Protein 4CUO (pdb70)

Radius of gyration: 19.06 Å; Cα contacts (8 Å, |Δi|>4): 581; chains: 1; bounding box: 47×36×60 Å

Secondary structure (P-SEA, 3-state):
ccccccccccccaaaaaaaaaaaaaaacccaaaaaaaaaaaaaaaacccccccccccccccccccccccccccccaaaaaaaaaaaaaaaccccccaaaaaaaaaaaaaaaacccccccccbbbbbccccaaaaacccccccccaaaaaaaaaaacccaaaaaaaacccccccccccccccccccccccccccccccaaaaaaaaaaccccccccbbbbccccccccccaaaaaaaaacccccaaaaaacccccccaaaaaaaaaacaaaaaaaaaaaaaaaaaccccccccccccccccccccc

Nearest PDB structures (foldseek):
  4cuo-assembly1_A-2  TM=1.003E+00  e=8.542E-54  Ficus benghalensis
  1qo4-assembly1_A  TM=9.981E-01  e=1.845E-40  Arabidopsis thaliana
  4a5g-assembly2_B  TM=9.956E-01  e=4.302E-39  Raphanus sativus
  1fhf-assembly1_A  TM=9.906E-01  e=2.415E-39  Glycine max
  3hdl-assembly1_A  TM=9.647E-01  e=1.441E-30  Roystonea regia

CATH classification: 1.10.520.10 (+1 more: 1.10.420.10)

Structure (mmCIF, N/CA/C/O backbone):
data_4CUO
#
_entry.id   4CUO
#
_cell.length_a   73.115
_cell.length_b   73.115
_cell.length_c   164.596
_cell.angle_alpha   90.00
_cell.angle_beta   90.00
_cell.angle_gamma   120.00
#
_symmetry.space_group_name_H-M   'P 32 2 1'
#
loop_
_entity.id
_entity.type
_entity.pdbx_description
1 polymer 'BANYAN PEROXIDASE'
2 branched alpha-L-fucopyranose-(1-3)-2-acetamido-2-deoxy-beta-D-glucopyranose
3 branched alpha-D-xylopyranose-(1-2)-[alpha-D-mannopyranose-(1-3)][alpha-D-mannopyranose-(1-6)]beta-D-mannopyranose-(1-4)-2-acetamido-2-deoxy-beta-D-glucopyranose-(1-4)-[alpha-L-fucopyranose-(1-3)]2-acetamido-2-deoxy-beta-D-glucopyranose
4 branched alpha-L-fucopyranose-(1-3)-[2-acetamido-2-deoxy-beta-D-glucopyranose-(1-4)]2-acetamido-2-deoxy-beta-D-glucopyranose
5 non-polymer 'PROTOPORPHYRIN IX CONTAINING FE'
6 non-polymer 2-acetamido-2-deoxy-beta-D-glucopyranose
7 non-polymer 'CALCIUM ION'
8 non-polymer 'SODIUM ION'
9 non-polymer 'CHLORIDE ION'
10 non-polymer 'SULFATE ION'
11 non-polymer 'CARBONATE ION'
12 water water
#
loop_
_atom_site.group_PDB
_atom_site.id
_atom_site.type_symbol
_atom_site.label_atom_id
_atom_site.label_alt_id
_atom_site.label_comp_id
_atom_site.label_asym_id
_atom_site.label_entity_id
_atom_site.label_seq_id
_atom_site.pdbx_PDB_ins_code
_atom_site.Cartn_x
_atom_site.Cartn_y
_atom_site.Cartn_z
_atom_site.occupancy
_atom_site.B_iso_or_equiv
_atom_site.auth_seq_id
_atom_site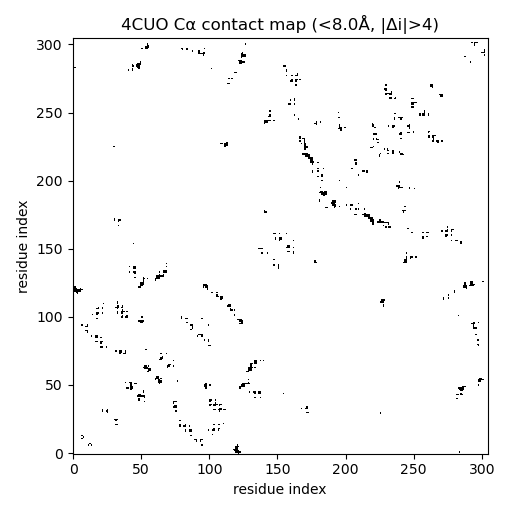.auth_comp_id
_atom_site.auth_asym_id
_atom_site.auth_atom_id
_atom_site.pdbx_PDB_model_num
ATOM 1 N N . GLN A 1 1 ? 31.339 31.055 -4.725 1.00 74.40 1 GLN A N 1
ATOM 2 C CA . GLN A 1 1 ? 32.714 30.833 -5.298 1.00 68.52 1 GLN A CA 1
ATOM 3 C C . GLN A 1 1 ? 32.962 29.322 -5.498 1.00 59.02 1 GLN A C 1
ATOM 4 O O . GLN A 1 1 ? 32.935 28.824 -6.629 1.00 54.35 1 GLN A O 1
ATOM 10 N N . LEU A 1 2 ? 33.124 28.569 -4.415 1.00 45.92 2 LEU A N 1
ATOM 11 C CA . LEU A 1 2 ? 33.062 27.106 -4.537 1.00 39.92 2 LEU A CA 1
ATOM 12 C C . LEU A 1 2 ? 31.671 26.694 -4.970 1.00 43.47 2 LEU A C 1
ATOM 13 O O . LEU A 1 2 ? 30.679 27.384 -4.660 1.00 48.45 2 LEU A O 1
ATOM 18 N N . THR A 1 3 ? 31.584 25.563 -5.659 1.00 40.89 3 THR A N 1
ATOM 19 C CA . THR A 1 3 ? 30.299 25.048 -6.120 1.00 42.58 3 THR A CA 1
ATOM 20 C C . THR A 1 3 ? 30.304 23.532 -6.194 1.00 39.43 3 THR A C 1
ATOM 21 O O . THR A 1 3 ? 31.339 22.943 -6.554 1.00 38.55 3 THR A O 1
ATOM 25 N N . PRO A 1 4 ? 29.175 22.868 -5.865 1.00 40.54 4 PRO A N 1
ATOM 26 C CA . PRO A 1 4 ? 29.196 21.407 -5.989 1.00 40.21 4 PRO A CA 1
ATOM 27 C C . PRO A 1 4 ? 29.375 20.884 -7.423 1.00 40.32 4 PRO A C 1
ATOM 28 O O . PRO A 1 4 ? 29.652 19.696 -7.599 1.00 41.15 4 PRO A O 1
ATOM 32 N N . THR A 1 5 ? 29.140 21.728 -8.430 1.00 39.85 5 THR A N 1
ATOM 33 C CA . THR A 1 5 ? 29.217 21.298 -9.815 1.00 41.42 5 THR A CA 1
ATOM 34 C C . THR A 1 5 ? 30.605 21.543 -10.436 1.00 38.79 5 THR A C 1
ATOM 35 O O . THR A 1 5 ? 30.779 21.397 -11.677 1.00 40.57 5 THR A O 1
ATOM 39 N N . PHE A 1 6 ? 31.585 21.919 -9.602 1.00 37.27 6 PHE A N 1
ATOM 40 C CA . PHE A 1 6 ? 32.904 22.345 -10.123 1.00 37.71 6 PHE A CA 1
ATOM 41 C C . PHE A 1 6 ? 33.555 21.351 -11.076 1.00 39.03 6 PHE A C 1
ATOM 42 O O . PHE A 1 6 ? 34.237 21.773 -12.042 1.00 39.00 6 PHE A O 1
ATOM 50 N N . TYR A 1 7 ? 33.358 20.053 -10.833 1.00 37.17 7 TYR A N 1
ATOM 51 C CA . TYR A 1 7 ? 33.931 19.001 -11.688 1.00 35.99 7 TYR A CA 1
ATOM 52 C C . TYR A 1 7 ? 32.937 18.324 -12.624 1.00 40.16 7 TYR A C 1
ATOM 53 O O . TYR A 1 7 ? 33.256 17.263 -13.181 1.00 41.00 7 TYR A O 1
ATOM 62 N N . ARG A 1 8 ? 31.764 18.920 -12.780 1.00 40.55 8 ARG A N 1
ATOM 63 C CA . ARG A 1 8 ? 30.692 18.241 -13.541 1.00 47.08 8 ARG A CA 1
ATOM 64 C C . ARG A 1 8 ? 31.101 17.924 -14.991 1.00 47.61 8 ARG A C 1
ATOM 65 O O . ARG A 1 8 ? 30.557 16.971 -15.587 1.00 49.39 8 ARG A O 1
ATOM 73 N N . SER A 1 9 ? 32.022 18.696 -15.533 1.00 44.67 9 SER A N 1
ATOM 74 C CA . SER A 1 9 ? 32.532 18.491 -16.905 1.00 49.19 9 SER A CA 1
ATOM 75 C C . SER A 1 9 ? 33.890 17.771 -16.856 1.00 49.91 9 SER A C 1
ATOM 76 O O . SER A 1 9 ? 34.125 16.792 -17.599 1.00 50.56 9 SER A O 1
ATOM 79 N N . THR A 1 10 ? 34.767 18.211 -15.939 1.00 40.25 10 THR A N 1
ATOM 80 C CA . THR A 1 10 ? 36.175 17.786 -15.962 1.00 39.17 10 THR A CA 1
ATOM 81 C C . THR A 1 10 ? 36.458 16.472 -15.240 1.00 39.03 10 THR A C 1
ATOM 82 O O . THR A 1 10 ? 37.481 15.805 -15.490 1.00 39.79 10 THR A O 1
ATOM 86 N N . CYS A 1 11 ? 35.646 16.139 -14.240 1.00 37.12 11 CYS A N 1
ATOM 87 C CA . CYS A 1 11 ? 35.768 14.863 -13.620 1.00 37.81 11 CYS A CA 1
ATOM 88 C C . CYS A 1 11 ? 34.425 14.469 -13.019 1.00 40.35 11 CYS A C 1
ATOM 89 O O . CYS A 1 11 ? 34.221 14.522 -11.794 1.00 38.42 11 CYS A O 1
ATOM 92 N N . PRO A 1 12 ? 33.475 14.076 -13.879 1.00 40.96 12 PRO A N 1
ATOM 93 C CA . PRO A 1 12 ? 32.069 13.920 -13.541 1.00 45.11 12 PRO A CA 1
ATOM 94 C C . PRO A 1 12 ? 31.839 12.924 -12.425 1.00 46.03 12 PRO A C 1
ATOM 95 O O . PRO A 1 12 ? 30.915 13.099 -11.614 1.00 46.89 12 PRO A O 1
ATOM 99 N N . ASN A 1 13 ? 32.699 11.922 -12.341 1.00 42.50 13 ASN A N 1
ATOM 100 C CA . ASN A 1 13 ? 32.468 10.925 -11.320 1.00 44.35 13 ASN A CA 1
ATOM 101 C C . ASN A 1 13 ? 33.304 11.067 -10.043 1.00 41.64 13 ASN A C 1
ATOM 102 O O . ASN A 1 13 ? 33.385 10.122 -9.305 1.00 41.61 13 ASN A O 1
ATOM 107 N N . VAL A 1 14 ? 33.901 12.235 -9.805 1.00 37.21 14 VAL A N 1
ATOM 108 C CA . VAL A 1 14 ? 34.914 12.281 -8.750 1.00 34.09 14 VAL A CA 1
ATOM 109 C C . VAL A 1 14 ? 34.325 11.833 -7.412 1.00 36.56 14 VAL A C 1
ATOM 110 O O . VAL A 1 14 ? 34.999 11.100 -6.700 1.00 34.45 14 VAL A O 1
ATOM 114 N N . THR A 1 15 ? 33.099 12.229 -7.075 1.00 35.77 15 THR A N 1
ATOM 115 C CA . THR A 1 15 ? 32.686 11.885 -5.682 1.00 38.19 15 THR A CA 1
ATOM 116 C C . THR A 1 15 ? 32.484 10.368 -5.575 1.00 38.34 15 THR A C 1
ATOM 117 O O . THR A 1 15 ? 32.749 9.802 -4.521 1.00 37.98 15 THR A O 1
ATOM 121 N N . SER A 1 16 ? 32.020 9.697 -6.626 1.00 39.99 16 SER A N 1
ATOM 122 C CA A SER A 1 16 ? 31.863 8.236 -6.607 0.50 40.83 16 SER A CA 1
ATOM 123 C CA B SER A 1 16 ? 31.863 8.238 -6.572 0.50 40.23 16 SER A CA 1
ATOM 124 C C . SER A 1 16 ? 33.221 7.528 -6.521 1.00 38.79 16 SER A C 1
ATOM 125 O O . SER A 1 16 ? 33.341 6.432 -5.934 1.00 37.95 16 SER A O 1
ATOM 130 N N . ILE A 1 17 ? 34.216 8.111 -7.167 1.00 36.93 17 ILE A N 1
ATOM 131 C CA . ILE A 1 17 ? 35.563 7.539 -7.148 1.00 33.87 17 ILE A CA 1
ATOM 132 C C . ILE A 1 17 ? 36.111 7.605 -5.708 1.00 35.24 17 ILE A C 1
ATOM 133 O O . ILE A 1 17 ? 36.636 6.647 -5.209 1.00 33.89 17 ILE A O 1
ATOM 138 N N . VAL A 1 18 ? 36.045 8.789 -5.101 1.00 33.42 18 VAL A N 1
ATOM 139 C CA . VAL A 1 18 ? 36.476 8.942 -3.693 1.00 30.86 18 VAL A CA 1
ATOM 140 C C . VAL A 1 18 ? 35.698 7.954 -2.810 1.00 34.15 18 VAL A C 1
ATOM 141 O O . VAL A 1 18 ? 36.324 7.242 -1.992 1.00 32.29 18 VAL A O 1
ATOM 145 N N . ARG A 1 19 ? 34.364 7.957 -2.924 1.00 32.66 19 ARG A N 1
ATOM 146 C CA . ARG A 1 19 ? 33.550 7.015 -2.109 1.00 34.57 19 ARG A CA 1
ATOM 147 C C . ARG A 1 19 ? 34.052 5.550 -2.254 1.00 37.22 19 ARG A C 1
ATOM 148 O O . ARG A 1 19 ? 34.165 4.792 -1.260 1.00 35.93 19 ARG A O 1
ATOM 156 N N . GLY A 1 20 ? 34.346 5.136 -3.504 1.00 36.74 20 GLY A N 1
ATOM 157 C CA . GLY A 1 20 ? 34.731 3.726 -3.742 1.00 38.18 20 GLY A CA 1
ATOM 158 C C . GLY A 1 20 ? 36.058 3.375 -3.071 1.00 35.60 20 GLY A C 1
ATOM 159 O O . GLY A 1 20 ? 36.253 2.268 -2.569 1.00 37.78 20 GLY A O 1
ATOM 160 N N . VAL A 1 21 ? 37.002 4.313 -3.071 1.00 33.64 21 VAL A N 1
ATOM 161 C CA . VAL A 1 21 ? 38.291 4.028 -2.376 1.00 32.58 21 VAL A CA 1
ATOM 162 C C . VAL A 1 21 ? 38.077 3.906 -0.877 1.00 33.81 21 VAL A C 1
ATOM 163 O O . VAL A 1 21 ? 38.716 3.071 -0.228 1.00 33.90 21 VAL A O 1
ATOM 167 N N . ILE A 1 22 ? 37.222 4.757 -0.284 1.00 31.62 22 ILE A N 1
ATOM 168 C CA . ILE A 1 22 ? 36.996 4.684 1.194 1.00 29.44 22 ILE A CA 1
ATOM 169 C C . ILE A 1 22 ? 36.207 3.409 1.538 1.00 32.74 22 ILE A C 1
ATOM 170 O O . ILE A 1 22 ? 36.497 2.756 2.520 1.00 34.21 22 ILE A O 1
ATOM 175 N N . GLN A 1 23 ? 35.271 3.047 0.665 1.00 32.32 23 GLN A N 1
ATOM 176 C CA . GLN A 1 23 ? 34.569 1.770 0.894 1.00 34.55 23 GLN A CA 1
ATOM 177 C C . GLN A 1 23 ? 35.557 0.585 0.918 1.00 37.09 23 GLN A C 1
ATOM 178 O O . GLN A 1 23 ? 35.404 -0.364 1.763 1.00 39.01 23 GLN A O 1
ATOM 184 N N . ASP A 1 24 ? 36.510 0.592 -0.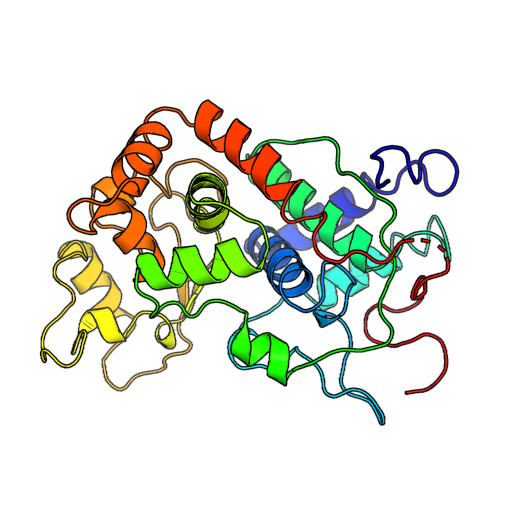003 1.00 35.27 24 ASP A N 1
ATOM 185 C CA . ASP A 1 24 ? 37.597 -0.412 -0.022 1.00 36.97 24 ASP A CA 1
ATOM 186 C C . ASP A 1 24 ? 38.462 -0.306 1.252 1.00 38.21 24 ASP A C 1
ATOM 187 O O . ASP A 1 24 ? 38.796 -1.327 1.848 1.00 37.88 24 ASP A O 1
ATOM 192 N N . ALA A 1 25 ? 38.868 0.924 1.645 1.00 34.40 25 ALA A N 1
ATOM 193 C CA . ALA A 1 25 ? 39.719 1.042 2.810 1.00 34.71 25 ALA A CA 1
ATOM 194 C C . ALA A 1 25 ? 39.042 0.504 4.086 1.00 36.53 25 ALA A C 1
ATOM 195 O O . ALA A 1 25 ? 39.728 -0.052 4.990 1.00 35.31 25 ALA A O 1
ATOM 197 N N . LEU A 1 26 ? 37.722 0.723 4.169 1.00 34.09 26 LEU A N 1
ATOM 198 C CA . LEU A 1 26 ? 36.943 0.202 5.340 1.00 36.04 26 LEU A CA 1
ATOM 199 C C . LEU A 1 26 ? 37.062 -1.325 5.473 1.00 35.86 26 LEU A C 1
ATOM 200 O O . LEU A 1 26 ? 36.897 -1.843 6.606 1.00 35.61 26 LEU A O 1
ATOM 205 N N . GLN A 1 27 ? 37.395 -2.044 4.385 1.00 37.22 27 GLN A N 1
ATOM 206 C CA . GLN A 1 27 ? 37.587 -3.543 4.501 1.00 39.80 27 GLN A CA 1
ATOM 207 C C . GLN A 1 27 ? 38.731 -3.875 5.397 1.00 40.98 27 GLN A C 1
ATOM 208 O O . GLN A 1 27 ? 38.752 -4.948 5.991 1.00 41.47 27 GLN A O 1
ATOM 214 N N . THR A 1 28 ? 39.690 -2.931 5.543 1.00 37.99 28 THR A N 1
ATOM 215 C CA . THR A 1 28 ? 40.775 -3.278 6.496 1.00 38.65 28 THR A CA 1
ATOM 216 C C . THR A 1 28 ? 40.925 -2.321 7.689 1.00 38.89 28 THR A C 1
ATOM 217 O O . THR A 1 28 ? 41.724 -2.612 8.571 1.00 41.24 28 THR A O 1
ATOM 221 N N . ASP A 1 29 ? 40.160 -1.236 7.718 1.00 34.12 29 ASP A N 1
ATOM 222 C CA . ASP A 1 29 ? 40.279 -0.342 8.863 1.00 33.51 29 ASP A CA 1
ATOM 223 C C . ASP A 1 29 ? 38.929 0.329 9.151 1.00 33.88 29 ASP A C 1
ATOM 224 O O . ASP A 1 29 ? 38.540 1.286 8.429 1.00 33.39 29 ASP A O 1
ATOM 229 N N . LEU A 1 30 ? 38.235 -0.135 10.184 1.00 32.91 30 LEU A N 1
ATOM 230 C CA . LEU A 1 30 ? 36.946 0.463 10.530 1.00 34.10 30 LEU A CA 1
ATOM 231 C C . LEU A 1 30 ? 37.048 1.913 10.991 1.00 30.63 30 LEU A C 1
ATOM 232 O O . LEU A 1 30 ? 36.053 2.651 10.915 1.00 34.42 30 LEU A O 1
ATOM 237 N N . ARG A 1 31 ? 38.256 2.386 11.322 1.00 30.56 31 ARG A N 1
ATOM 238 C CA . ARG A 1 31 ? 38.467 3.716 11.850 1.00 29.53 31 ARG A CA 1
ATOM 239 C C . ARG A 1 31 ? 38.695 4.772 10.761 1.00 27.66 31 ARG A C 1
ATOM 240 O O . ARG A 1 31 ? 38.743 5.960 11.002 1.00 29.14 31 ARG A O 1
ATOM 248 N N . ILE A 1 32 ? 38.869 4.271 9.518 1.00 28.41 32 ILE A N 1
ATOM 249 C CA . ILE A 1 32 ? 39.321 5.208 8.467 1.00 26.86 32 ILE A CA 1
ATOM 250 C C . ILE A 1 32 ? 38.399 6.417 8.205 1.00 26.07 32 ILE A C 1
ATOM 251 O O . ILE A 1 32 ? 38.968 7.518 8.052 1.00 26.82 32 ILE A O 1
ATOM 256 N N . PRO A 1 33 ? 37.081 6.277 8.259 1.00 26.45 33 PRO A N 1
ATOM 257 C CA . PRO A 1 33 ? 36.182 7.433 8.059 1.00 27.84 33 PRO A CA 1
ATOM 258 C C . PRO A 1 33 ? 36.413 8.508 9.107 1.00 27.42 33 PRO A C 1
ATOM 259 O O . PRO A 1 33 ? 36.630 9.674 8.767 1.00 28.14 33 PRO A O 1
ATOM 263 N N . ALA A 1 34 ? 36.514 8.098 10.397 1.00 26.61 34 ALA A N 1
ATOM 264 C CA . ALA A 1 34 ? 36.886 9.095 11.412 1.00 25.81 34 ALA A CA 1
ATOM 265 C C . ALA A 1 34 ? 38.242 9.757 11.158 1.00 27.62 34 ALA A C 1
ATOM 266 O O . ALA A 1 34 ? 38.378 10.977 11.217 1.00 26.47 34 ALA A O 1
ATOM 268 N N . SER A 1 35 ? 39.287 8.974 10.829 1.00 26.90 35 SER A N 1
ATOM 269 C CA . SER A 1 35 ? 40.563 9.625 10.621 1.00 24.95 35 SER A CA 1
ATOM 270 C C . SER A 1 35 ? 40.567 10.607 9.430 1.00 26.07 35 SER A C 1
ATOM 271 O O . SER A 1 35 ? 41.192 11.664 9.524 1.00 25.99 35 SER A O 1
ATOM 274 N N . LEU A 1 36 ? 39.827 10.257 8.390 1.00 26.98 36 LEU A N 1
ATOM 275 C CA . LEU A 1 36 ? 39.775 11.165 7.256 1.00 26.57 36 LEU A CA 1
ATOM 276 C C . LEU A 1 36 ? 39.084 12.490 7.520 1.00 27.48 36 LEU A C 1
ATOM 277 O O . LEU A 1 36 ? 39.617 13.548 7.070 1.00 27.02 36 LEU A O 1
ATOM 282 N N . ILE A 1 37 ? 37.905 12.471 8.195 1.00 26.83 37 ILE A N 1
ATOM 283 C CA . ILE A 1 37 ? 37.312 13.752 8.479 1.00 28.08 37 ILE A CA 1
ATOM 284 C C . ILE A 1 37 ? 38.245 14.590 9.409 1.00 28.01 37 ILE A C 1
ATOM 285 O O . ILE A 1 37 ? 38.390 15.809 9.256 1.00 28.70 37 ILE A O 1
ATOM 290 N N . ARG A 1 38 ? 38.940 13.938 10.362 1.00 24.81 38 ARG A N 1
ATOM 291 C CA . ARG A 1 38 ? 39.888 14.702 11.154 1.00 25.87 38 ARG A CA 1
ATOM 292 C C . ARG A 1 38 ? 40.985 15.375 10.309 1.00 25.68 38 ARG A C 1
ATOM 293 O O . ARG A 1 38 ? 41.417 16.505 10.608 1.00 26.97 38 ARG A O 1
ATOM 301 N N . LEU A 1 39 ? 41.484 14.645 9.294 1.00 27.39 39 LEU A N 1
ATOM 302 C CA . LEU A 1 39 ? 42.483 15.308 8.444 1.00 27.31 39 LEU A CA 1
ATOM 303 C C . LEU A 1 39 ? 41.891 16.557 7.789 1.00 28.70 39 LEU A C 1
ATOM 304 O O . LEU A 1 39 ? 42.603 17.580 7.680 1.00 26.05 39 LEU A O 1
ATOM 309 N N . HIS A 1 40 ? 40.639 16.467 7.335 1.00 26.95 40 HIS A N 1
ATOM 310 C CA . HIS A 1 40 ? 40.027 17.666 6.679 1.00 28.20 40 HIS A CA 1
ATOM 311 C C . HIS A 1 40 ? 39.979 18.858 7.675 1.00 27.19 40 HIS A C 1
ATOM 312 O O . HIS A 1 40 ? 40.275 20.006 7.350 1.00 28.58 40 HIS A O 1
ATOM 319 N N . PHE A 1 41 ? 39.535 18.597 8.928 1.00 26.17 41 PHE A N 1
ATOM 320 C CA . PHE A 1 41 ? 39.506 19.625 9.937 1.00 27.75 41 PHE A CA 1
ATOM 321 C C . PHE A 1 41 ? 40.895 20.203 10.209 1.00 28.32 41 PHE A C 1
ATOM 322 O O . PHE A 1 41 ? 41.080 21.429 10.203 1.00 29.31 41 PHE A O 1
ATOM 330 N N . HIS A 1 42 ? 41.905 19.337 10.416 1.00 28.80 42 HIS A N 1
ATOM 331 C CA . HIS A 1 42 ? 43.232 19.818 10.700 1.00 28.60 42 HIS A CA 1
ATOM 332 C C . HIS A 1 42 ? 43.879 20.534 9.489 1.00 28.75 42 HIS A C 1
ATOM 333 O O . HIS A 1 42 ? 44.704 21.453 9.656 1.00 30.43 42 HIS A O 1
ATOM 340 N N . ASP A 1 43 ? 43.361 20.247 8.314 1.00 29.08 43 ASP A N 1
ATOM 341 C CA . ASP A 1 43 ? 43.790 21.089 7.149 1.00 25.66 43 ASP A CA 1
ATOM 342 C C . ASP A 1 43 ? 43.147 22.451 7.235 1.00 27.03 43 ASP A C 1
ATOM 343 O O . ASP A 1 43 ? 43.861 23.436 7.263 1.00 30.01 43 ASP A O 1
ATOM 348 N N . CYS A 1 44 ? 41.802 22.499 7.344 1.00 27.73 44 CYS A N 1
ATOM 349 C CA . CYS A 1 44 ? 41.041 23.751 7.262 1.00 28.21 44 CYS A CA 1
ATOM 350 C C . CYS A 1 44 ? 41.499 24.784 8.257 1.00 28.10 44 CYS A C 1
ATOM 351 O O . CYS A 1 44 ? 41.576 25.968 7.944 1.00 31.92 44 CYS A O 1
ATOM 354 N N . PHE A 1 45 ? 41.728 24.336 9.526 1.00 29.28 45 PHE A N 1
ATOM 355 C CA . PHE A 1 45 ? 42.137 25.330 10.508 1.00 31.00 45 PHE A CA 1
ATOM 356 C C . PHE A 1 45 ? 43.534 25.947 10.377 1.00 33.92 45 PHE A C 1
ATOM 357 O O . PHE A 1 45 ? 43.828 26.912 11.087 1.00 34.67 45 PHE A O 1
ATOM 365 N N . VAL A 1 46 ? 44.386 25.415 9.491 1.00 32.21 46 VAL A N 1
ATOM 366 C CA . VAL A 1 46 ? 45.752 25.839 9.384 1.00 31.49 46 VAL A CA 1
ATOM 367 C C . VAL A 1 46 ? 45.915 26.459 7.979 1.00 32.80 46 VAL A C 1
ATOM 368 O O . VAL A 1 46 ? 46.114 25.717 6.993 1.00 32.47 46 VAL A O 1
ATOM 372 N N . ASN A 1 47 ? 45.797 27.792 7.946 1.00 32.74 47 ASN A N 1
ATOM 373 C CA . ASN A 1 47 ? 45.814 28.523 6.635 1.00 35.74 47 ASN A CA 1
ATOM 374 C C . ASN A 1 47 ? 44.703 28.142 5.658 1.00 38.66 47 ASN A C 1
ATOM 375 O O . ASN A 1 47 ? 44.796 28.433 4.466 1.00 46.83 47 ASN A O 1
ATOM 380 N N . GLY A 1 48 ? 43.701 27.420 6.105 1.00 35.44 48 GLY A N 1
ATOM 381 C CA . GLY A 1 48 ? 42.544 27.183 5.283 1.00 33.45 48 GLY A CA 1
ATOM 382 C C . GLY A 1 48 ? 42.580 25.799 4.699 1.00 30.70 48 GLY A C 1
ATOM 383 O O . GLY A 1 48 ? 43.593 25.048 4.860 1.00 30.38 48 GLY A O 1
ATOM 384 N N . CYS A 1 49 ? 41.455 25.397 4.080 1.00 31.28 49 CYS A N 1
ATOM 385 C CA . CYS A 1 49 ? 41.305 24.039 3.541 1.00 29.77 49 CYS A CA 1
ATOM 386 C C . CYS A 1 49 ? 42.100 24.056 2.210 1.00 31.45 49 CYS A C 1
ATOM 387 O O . CYS A 1 49 ? 41.508 24.320 1.182 1.00 33.20 49 CYS A O 1
ATOM 390 N N . ASP A 1 50 ? 43.378 23.672 2.266 1.00 30.06 50 ASP A N 1
ATOM 391 C CA . ASP A 1 50 ? 44.303 23.912 1.107 1.00 29.79 50 ASP A CA 1
ATOM 392 C C . ASP A 1 50 ? 45.294 22.778 1.005 1.00 29.99 50 ASP A C 1
ATOM 393 O O . ASP A 1 50 ? 46.311 22.896 0.288 1.00 30.18 50 ASP A O 1
ATOM 398 N N . GLY A 1 51 ? 44.969 21.611 1.597 1.00 29.33 51 GLY A N 1
ATOM 399 C CA . GLY A 1 51 ? 45.911 20.523 1.491 1.00 27.24 51 GLY A CA 1
ATOM 400 C C . GLY A 1 51 ? 47.202 20.629 2.262 1.00 27.14 51 GLY A C 1
ATOM 401 O O . GLY A 1 51 ? 48.138 19.788 2.047 1.00 28.29 51 GLY A O 1
ATOM 402 N N . SER A 1 52 ? 47.356 21.685 3.086 1.00 30.47 52 SER A N 1
ATOM 403 C CA . SER A 1 52 ? 48.683 21.968 3.631 1.00 30.81 52 SER A CA 1
ATOM 404 C C . SER A 1 52 ? 49.204 20.806 4.498 1.00 29.42 52 SER A C 1
ATOM 405 O O . SER A 1 52 ? 50.409 20.441 4.409 1.00 30.45 52 SER A O 1
ATOM 408 N N . LEU A 1 53 ? 48.289 20.144 5.223 1.00 30.27 53 LEU A N 1
ATOM 409 C CA . LEU A 1 53 ? 48.689 19.084 6.197 1.00 32.01 53 LEU A CA 1
ATOM 410 C C . LEU A 1 53 ? 49.250 17.883 5.448 1.00 33.04 53 LEU A C 1
ATOM 411 O O . LEU A 1 53 ? 50.036 17.116 5.963 1.00 30.97 53 LEU A O 1
ATOM 416 N N . LEU A 1 54 ? 48.851 17.708 4.169 1.00 29.87 54 LEU A N 1
ATOM 417 C CA . LEU A 1 54 ? 49.325 16.543 3.437 1.00 29.60 54 LEU A CA 1
ATOM 418 C C . LEU A 1 54 ? 50.767 16.602 2.965 1.00 28.49 54 LEU A C 1
ATOM 419 O O . LEU A 1 54 ? 51.337 15.553 2.608 1.00 30.85 54 LEU A O 1
ATOM 424 N N . LEU A 1 55 ? 51.382 17.789 2.992 1.00 28.95 55 LEU A N 1
ATOM 425 C CA . LEU A 1 55 ? 52.737 17.839 2.460 1.00 30.48 55 LEU A CA 1
ATOM 426 C C . LEU A 1 55 ? 53.723 17.156 3.455 1.00 30.85 55 LEU A C 1
ATOM 427 O O . LEU A 1 55 ? 53.702 17.431 4.675 1.00 33.26 55 LEU A O 1
ATOM 432 N N . ASP A 1 56 ? 54.674 16.422 2.903 1.00 31.56 56 ASP A N 1
ATOM 433 C CA . ASP A 1 56 ? 55.730 15.870 3.755 1.00 32.83 56 ASP A CA 1
ATOM 434 C C . ASP A 1 56 ? 56.904 16.855 3.908 1.00 37.08 56 ASP A C 1
ATOM 435 O O . ASP A 1 56 ? 57.002 17.833 3.145 1.00 36.56 56 ASP A O 1
ATOM 440 N N . ASN A 1 57 ? 57.816 16.568 4.845 1.00 37.12 57 ASN A N 1
ATOM 441 C CA . ASN A 1 57 ? 59.092 17.320 4.864 1.00 39.13 57 ASN A CA 1
ATOM 442 C C . ASN A 1 57 ? 59.894 17.286 3.574 1.00 38.36 57 ASN A C 1
ATOM 443 O O . ASN A 1 57 ? 59.952 16.271 2.795 1.00 39.56 57 ASN A O 1
ATOM 448 N N . SER A 1 58 ? 60.465 18.442 3.240 1.00 38.79 58 SER A N 1
ATOM 449 C CA . SER A 1 58 ? 61.329 18.517 2.096 1.00 41.81 58 SER A CA 1
ATOM 450 C C . SER A 1 58 ? 62.396 19.600 2.398 1.00 45.45 58 SER A C 1
ATOM 451 O O . SER A 1 58 ? 62.472 20.098 3.508 1.00 46.28 58 SER A O 1
ATOM 454 N N . ASP A 1 59 ? 63.216 19.926 1.416 1.00 48.81 59 ASP A N 1
ATOM 455 C CA A ASP A 1 59 ? 64.230 20.982 1.533 0.70 52.71 59 ASP A CA 1
ATOM 456 C CA B ASP A 1 59 ? 64.234 20.933 1.707 0.30 49.60 59 ASP A CA 1
ATOM 457 C C . ASP A 1 59 ? 63.632 22.316 1.950 1.00 50.84 59 ASP A C 1
ATOM 458 O O . ASP A 1 59 ? 64.306 23.181 2.534 1.00 54.11 59 ASP A O 1
ATOM 467 N N . THR A 1 60 ? 62.376 22.516 1.556 1.00 51.03 60 THR A N 1
ATOM 468 C CA . THR A 1 60 ? 61.677 23.754 1.867 1.00 52.63 60 THR A CA 1
ATOM 469 C C . THR A 1 60 ? 60.480 23.579 2.776 1.00 50.35 60 THR A C 1
ATOM 470 O O . THR A 1 60 ? 60.036 24.556 3.338 1.00 53.62 60 THR A O 1
ATOM 474 N N . ILE A 1 61 ? 59.956 22.351 2.934 1.00 44.34 61 ILE A N 1
ATOM 475 C CA . ILE A 1 61 ? 58.799 22.199 3.818 1.00 42.45 61 ILE A CA 1
ATOM 476 C C . ILE A 1 61 ? 59.134 21.532 5.138 1.00 41.77 61 ILE A C 1
ATOM 477 O O . ILE A 1 61 ? 59.808 20.516 5.147 1.00 43.36 61 ILE A O 1
ATOM 482 N N . GLU A 1 62 ? 58.683 22.164 6.216 1.00 40.22 62 GLU A N 1
ATOM 483 C CA A GLU A 1 62 ? 58.624 21.620 7.541 0.60 42.45 62 GLU A CA 1
ATOM 484 C CA B GLU A 1 62 ? 58.621 21.558 7.534 0.40 41.91 62 GLU A CA 1
ATOM 485 C C . GLU A 1 62 ? 57.168 21.177 7.742 1.00 38.81 62 GLU A C 1
ATOM 486 O O . GLU A 1 62 ? 56.318 22.025 7.997 1.00 38.97 62 GLU A O 1
ATOM 497 N N . SER A 1 63 ? 56.873 19.860 7.642 1.00 37.84 63 SER A N 1
ATOM 498 C CA . SER A 1 63 ? 55.528 19.377 7.614 1.00 37.05 63 SER A CA 1
ATOM 499 C C . SER A 1 63 ? 54.698 19.675 8.842 1.00 35.75 63 SER A C 1
ATOM 500 O O . SER A 1 63 ? 55.193 19.602 9.978 1.00 36.01 63 SER A O 1
ATOM 503 N N . GLU A 1 64 ? 53.448 20.013 8.627 1.00 32.15 64 GLU A N 1
ATOM 504 C CA . GLU A 1 64 ? 52.513 20.130 9.737 1.00 32.73 64 GLU A CA 1
ATOM 505 C C . GLU A 1 64 ? 52.255 18.778 10.408 1.00 32.36 64 GLU A C 1
ATOM 506 O O . GLU A 1 64 ? 51.693 18.787 11.511 1.00 32.02 64 GLU A O 1
ATOM 512 N N . LYS A 1 65 ? 52.668 17.679 9.773 1.00 31.98 65 LYS A N 1
ATOM 513 C CA . LYS A 1 65 ? 52.379 16.311 10.344 1.00 31.48 65 LYS A CA 1
ATOM 514 C C . LYS A 1 65 ? 53.132 16.163 11.680 1.00 36.26 65 LYS A C 1
ATOM 515 O O . LYS A 1 65 ? 52.753 15.297 12.463 1.00 36.45 65 LYS A O 1
ATOM 521 N N . GLN A 1 66 ? 54.138 16.994 11.917 1.00 34.64 66 GLN A N 1
ATOM 522 C CA . GLN A 1 66 ? 54.872 16.890 13.226 1.00 38.40 66 GLN A CA 1
ATOM 523 C C . GLN A 1 66 ? 54.542 18.035 14.164 1.00 36.94 66 GLN A C 1
ATOM 524 O O . GLN A 1 66 ? 55.102 18.119 15.283 1.00 38.64 66 GLN A O 1
ATOM 530 N N . ALA A 1 67 ? 53.557 18.874 13.843 1.00 34.23 67 ALA A N 1
ATOM 531 C CA . ALA A 1 67 ? 52.995 19.777 14.826 1.00 33.87 67 ALA A CA 1
ATOM 532 C C . ALA A 1 67 ? 52.420 18.922 15.979 1.00 35.62 67 ALA A C 1
ATOM 533 O O . ALA A 1 67 ? 51.895 17.786 15.733 1.00 32.67 67 ALA A O 1
ATOM 535 N N . ALA A 1 68 ? 52.463 19.407 17.206 1.00 35.43 68 ALA A N 1
ATOM 536 C CA . ALA A 1 68 ? 51.934 18.613 18.343 1.00 36.25 68 ALA A CA 1
ATOM 537 C C . ALA A 1 68 ? 50.551 18.003 18.195 1.00 36.14 68 ALA A C 1
ATOM 538 O O . ALA A 1 68 ? 50.345 16.779 18.513 1.00 34.92 68 ALA A O 1
ATOM 540 N N . PRO A 1 69 ? 49.575 18.773 17.613 1.00 35.06 69 PRO A N 1
ATOM 541 C CA . PRO A 1 69 ? 48.250 18.170 17.435 1.00 34.85 69 PRO A CA 1
ATOM 542 C C . PRO A 1 69 ? 48.186 17.095 16.366 1.00 33.33 69 PRO A C 1
ATOM 543 O O . PRO A 1 69 ? 47.186 16.304 16.348 1.00 31.56 69 PRO A O 1
ATOM 547 N N . ASN A 1 70 ? 49.232 16.950 15.535 1.00 31.80 70 ASN A N 1
ATOM 548 C CA . ASN A 1 70 ? 49.228 15.946 14.484 1.00 30.39 70 ASN A CA 1
ATOM 549 C C . ASN A 1 70 ? 50.186 14.795 14.725 1.00 31.09 70 ASN A C 1
ATOM 550 O O . ASN A 1 70 ? 49.906 13.697 14.273 1.00 32.45 70 ASN A O 1
ATOM 555 N N . ASN A 1 71 ? 51.268 15.059 15.461 1.00 34.09 71 ASN A N 1
ATOM 556 C CA . ASN A 1 71 ? 52.403 14.112 15.503 1.00 35.82 71 ASN A CA 1
ATOM 557 C C . ASN A 1 71 ? 51.966 12.827 16.256 1.00 35.17 71 ASN A C 1
ATOM 558 O O . ASN A 1 71 ? 51.400 12.948 17.368 1.00 35.84 71 ASN A O 1
ATOM 563 N N . ASN A 1 72 ? 52.178 11.680 15.594 1.00 37.35 72 ASN A N 1
ATOM 564 C CA . ASN A 1 72 ? 51.735 10.374 16.147 1.00 38.11 72 ASN A CA 1
ATOM 565 C C . ASN A 1 72 ? 50.248 10.285 16.467 1.00 36.79 72 ASN A C 1
ATOM 566 O O . ASN A 1 72 ? 49.833 9.491 17.323 1.00 39.52 72 ASN A O 1
ATOM 571 N N . SER A 1 73 ? 49.428 11.025 15.732 1.00 32.19 73 SER A N 1
ATOM 572 C CA . SER A 1 73 ? 48.017 11.165 15.992 1.00 30.81 73 SER A CA 1
ATOM 573 C C . SER A 1 73 ? 47.200 11.188 14.690 1.00 30.20 73 SER A C 1
ATOM 574 O O . SER A 1 73 ? 46.365 10.259 14.383 1.00 30.74 73 SER A O 1
ATOM 577 N N . ALA A 1 74 ? 47.529 12.148 13.851 1.00 30.26 74 ALA A N 1
ATOM 578 C CA . ALA A 1 74 ? 46.872 12.191 12.526 1.00 28.53 74 ALA A CA 1
ATOM 579 C C . ALA A 1 74 ? 47.238 10.955 11.711 1.00 28.84 74 ALA A C 1
ATOM 580 O O . ALA A 1 74 ? 48.388 10.406 11.783 1.00 29.84 74 ALA A O 1
ATOM 582 N N . ARG A 1 75 ? 46.304 10.466 10.890 1.00 28.53 75 ARG A N 1
ATOM 583 C CA . ARG A 1 75 ? 46.527 9.178 10.171 1.00 27.02 75 ARG A CA 1
ATOM 584 C C . ARG A 1 75 ? 45.566 9.152 8.959 1.00 27.52 75 ARG A C 1
ATOM 585 O O . ARG A 1 75 ? 44.641 9.988 8.877 1.00 29.04 75 ARG A O 1
ATOM 593 N N . GLY A 1 76 ? 45.781 8.166 8.115 1.00 29.99 76 GLY A N 1
ATOM 594 C CA . GLY A 1 76 ? 44.971 8.043 6.926 1.00 28.59 76 GLY A CA 1
ATOM 595 C C . GLY A 1 76 ? 45.706 8.562 5.689 1.00 32.35 76 GLY A C 1
ATOM 596 O O . GLY A 1 76 ? 45.124 8.609 4.609 1.00 31.17 76 GLY A O 1
ATOM 597 N N . PHE A 1 77 ? 46.944 9.019 5.846 1.00 29.26 77 PHE A N 1
ATOM 598 C CA . PHE A 1 77 ? 47.687 9.622 4.677 1.00 27.96 77 PHE A CA 1
ATOM 599 C C . PHE A 1 77 ? 47.874 8.662 3.525 1.00 32.27 77 PHE A C 1
ATOM 600 O O . PHE A 1 77 ? 47.757 9.105 2.380 1.00 32.54 77 PHE A O 1
ATOM 608 N N . ASP A 1 78 ? 48.074 7.362 3.805 1.00 29.76 78 ASP A N 1
ATOM 609 C CA . ASP A 1 78 ? 48.231 6.396 2.659 1.00 33.52 78 ASP A CA 1
ATOM 610 C C . ASP A 1 78 ? 46.901 6.217 1.983 1.00 31.52 78 ASP A C 1
ATOM 611 O O . ASP A 1 78 ? 46.858 6.013 0.758 1.00 31.99 78 ASP A O 1
ATOM 616 N N . VAL A 1 79 ? 45.810 6.245 2.747 1.00 32.85 79 VAL A N 1
ATOM 617 C CA . VAL A 1 79 ? 44.487 6.151 2.100 1.00 34.25 79 VAL A CA 1
ATOM 618 C C . VAL A 1 79 ? 44.191 7.398 1.235 1.00 32.91 79 VAL A C 1
ATOM 619 O O . VAL A 1 79 ? 43.639 7.302 0.113 1.00 30.35 79 VAL A O 1
ATOM 623 N N . VAL A 1 80 ? 44.590 8.585 1.732 1.00 28.62 80 VAL A N 1
ATOM 624 C CA . VAL A 1 80 ? 44.540 9.749 0.873 1.00 28.57 80 VAL A CA 1
ATOM 625 C C . VAL A 1 80 ? 45.332 9.573 -0.428 1.00 29.97 80 VAL A C 1
ATOM 626 O O . VAL A 1 80 ? 44.849 9.933 -1.491 1.00 30.42 80 VAL A O 1
ATOM 630 N N . ASP A 1 81 ? 46.537 9.000 -0.337 1.00 29.27 81 ASP A N 1
ATOM 631 C CA . ASP A 1 81 ? 47.329 8.742 -1.558 1.00 29.56 81 ASP A CA 1
ATOM 632 C C . ASP A 1 81 ? 46.558 7.802 -2.488 1.00 30.13 81 ASP A C 1
ATOM 633 O O . ASP A 1 81 ? 46.560 7.996 -3.721 1.00 32.23 81 ASP A O 1
ATOM 638 N N . ASN A 1 82 ? 45.829 6.856 -1.905 1.00 31.12 82 ASN A N 1
ATOM 639 C CA . ASN A 1 82 ? 45.050 5.960 -2.721 1.00 31.60 82 ASN A CA 1
ATOM 640 C C . ASN A 1 82 ? 43.880 6.630 -3.388 1.00 30.45 82 ASN A C 1
ATOM 641 O O . ASN A 1 82 ? 43.558 6.267 -4.538 1.00 31.49 82 ASN A O 1
ATOM 646 N N . ILE A 1 83 ? 43.248 7.549 -2.693 1.00 29.08 83 ILE A N 1
ATOM 647 C CA . ILE A 1 83 ? 42.152 8.331 -3.302 1.00 28.92 83 ILE A CA 1
ATOM 648 C C . ILE A 1 83 ? 42.727 9.164 -4.463 1.00 31.33 83 ILE A C 1
ATOM 649 O O . ILE A 1 83 ? 42.142 9.200 -5.569 1.00 31.33 83 ILE A O 1
ATOM 654 N N . LYS A 1 84 ? 43.871 9.792 -4.192 1.00 30.11 84 LYS A N 1
ATOM 655 C CA . LYS A 1 84 ? 44.444 10.652 -5.260 1.00 30.72 84 LYS A CA 1
ATOM 656 C C . LYS A 1 84 ? 44.837 9.829 -6.473 1.00 31.82 84 LYS A C 1
ATOM 657 O O . LYS A 1 84 ? 44.568 10.233 -7.640 1.00 31.04 84 LYS A O 1
ATOM 663 N N . THR A 1 85 ? 45.478 8.691 -6.230 1.00 32.15 85 THR A N 1
ATOM 664 C CA . THR A 1 85 ? 45.808 7.784 -7.362 1.00 33.82 85 THR A CA 1
ATOM 665 C C . THR A 1 85 ? 44.572 7.451 -8.211 1.00 34.62 85 THR A C 1
ATOM 666 O O . THR A 1 85 ? 44.660 7.478 -9.434 1.00 33.79 85 THR A O 1
ATOM 670 N N . ALA A 1 86 ? 43.458 7.073 -7.552 1.00 34.31 86 ALA A N 1
ATOM 671 C CA . ALA A 1 86 ? 42.216 6.636 -8.249 1.00 33.88 86 ALA A CA 1
ATOM 672 C C . ALA A 1 86 ? 41.642 7.800 -9.034 1.00 35.26 86 ALA A C 1
ATOM 673 O O . ALA A 1 86 ? 41.312 7.650 -10.215 1.00 34.63 86 ALA A O 1
ATOM 675 N N . VAL A 1 87 ? 41.670 9.006 -8.433 1.00 33.69 87 VAL A N 1
ATOM 676 C CA A VAL A 1 87 ? 41.127 10.191 -9.103 0.70 32.97 87 VAL A CA 1
ATOM 677 C CA B VAL A 1 87 ? 41.115 10.172 -9.133 0.30 33.54 87 VAL A CA 1
ATOM 678 C C . VAL A 1 87 ? 42.024 10.594 -10.300 1.00 35.04 87 VAL A C 1
ATOM 679 O O . VAL A 1 87 ? 41.525 10.959 -11.375 1.00 34.99 87 VAL A O 1
ATOM 686 N N . GLU A 1 88 ? 43.349 10.495 -10.121 1.00 33.45 88 GLU A N 1
ATOM 687 C CA . GLU A 1 88 ? 44.295 10.798 -11.233 1.00 34.60 88 GLU A CA 1
ATOM 688 C C . GLU A 1 88 ? 44.235 9.766 -12.335 1.00 34.51 88 GLU A C 1
ATOM 689 O O . GLU A 1 88 ? 44.476 10.082 -13.502 1.00 36.36 88 GLU A O 1
ATOM 695 N N . ASN A 1 89 ? 43.882 8.533 -12.016 1.00 33.90 89 ASN A N 1
ATOM 696 C CA . ASN A 1 89 ? 43.655 7.543 -13.086 1.00 34.83 89 ASN A CA 1
ATOM 697 C C . ASN A 1 89 ? 42.523 7.965 -13.983 1.00 35.90 89 ASN A C 1
ATOM 698 O O . ASN A 1 89 ? 42.629 7.825 -15.242 1.00 39.30 89 ASN A O 1
ATOM 703 N N . ALA A 1 90 ? 41.420 8.426 -13.404 1.00 36.50 90 ALA A N 1
ATOM 704 C CA . ALA A 1 90 ? 40.212 8.778 -14.209 1.00 37.34 90 ALA A CA 1
ATOM 705 C C . ALA A 1 90 ? 40.273 10.153 -14.834 1.00 38.17 90 ALA A C 1
ATOM 706 O O . ALA A 1 90 ? 39.792 10.373 -15.928 1.00 40.21 90 ALA A O 1
ATOM 708 N N . CYS A 1 91 ? 40.855 11.111 -14.094 1.00 35.89 91 CYS A N 1
ATOM 709 C CA A CYS A 1 91 ? 40.846 12.540 -14.424 0.70 36.13 91 CYS A CA 1
ATOM 710 C CA B CYS A 1 91 ? 40.888 12.521 -14.549 0.30 36.19 91 CYS A CA 1
ATOM 711 C C . CYS A 1 91 ? 42.213 13.203 -14.142 1.00 36.40 91 CYS A C 1
ATOM 712 O O . CYS A 1 91 ? 42.330 14.017 -13.191 1.00 33.67 91 CYS A O 1
ATOM 717 N N . PRO A 1 92 ? 43.256 12.896 -14.919 1.00 36.78 92 PRO A N 1
ATOM 718 C CA . PRO A 1 92 ? 44.581 13.331 -14.531 1.00 34.39 92 PRO A CA 1
ATOM 719 C C . PRO A 1 92 ? 44.653 14.867 -14.500 1.00 34.91 92 PRO A C 1
ATOM 720 O O . PRO A 1 92 ? 44.137 15.561 -15.433 1.00 34.10 92 PRO A O 1
ATOM 724 N N . GLY A 1 93 ? 45.232 15.376 -13.438 1.00 33.97 93 GLY A N 1
ATOM 725 C CA . GLY A 1 93 ? 45.608 16.776 -13.281 1.00 35.89 93 GLY A CA 1
ATOM 726 C C . GLY A 1 93 ? 44.393 17.688 -13.050 1.00 32.32 93 GLY A C 1
ATOM 727 O O . GLY A 1 93 ? 44.501 18.872 -13.240 1.00 34.19 93 GLY A O 1
ATOM 728 N N . VAL A 1 94 ? 43.286 17.129 -12.574 1.00 32.11 94 VAL A N 1
ATOM 729 C CA . VAL A 1 94 ? 42.010 17.869 -12.466 1.00 32.45 94 VAL A CA 1
ATOM 730 C C . VAL A 1 94 ? 41.646 18.212 -10.997 1.00 32.96 94 VAL A C 1
ATOM 731 O O . VAL A 1 94 ? 41.286 19.342 -10.717 1.00 31.09 94 VAL A O 1
ATOM 735 N N . VAL A 1 95 ? 41.713 17.226 -10.108 1.00 31.02 95 VAL A N 1
ATOM 736 C CA . VAL A 1 95 ? 41.104 17.384 -8.751 1.00 29.39 95 VAL A CA 1
ATOM 737 C C . VAL A 1 95 ? 42.162 17.635 -7.688 1.00 30.40 95 VAL A C 1
ATOM 738 O O . VAL A 1 95 ? 43.132 16.880 -7.567 1.00 30.02 95 VAL A O 1
ATOM 742 N N . SER A 1 96 ? 42.037 18.753 -6.978 1.00 31.72 96 SER A N 1
ATOM 743 C CA . SER A 1 96 ? 43.083 19.114 -5.967 1.00 30.41 96 SER A CA 1
ATOM 744 C C . SER A 1 96 ? 42.983 18.153 -4.739 1.00 31.01 96 SER A C 1
ATOM 745 O O . SER A 1 96 ? 41.943 17.508 -4.451 1.00 29.38 96 SER A O 1
ATOM 748 N N . CYS A 1 97 ? 44.122 18.037 -4.073 1.00 28.19 97 CYS A N 1
ATOM 749 C CA . CYS A 1 97 ? 44.150 17.280 -2.795 1.00 27.59 97 CYS A CA 1
ATOM 750 C C . CYS A 1 97 ? 43.240 17.996 -1.766 1.00 27.42 97 CYS A C 1
ATOM 751 O O . CYS A 1 97 ? 42.616 17.238 -0.922 1.00 29.06 97 CYS A O 1
ATOM 754 N N . ALA A 1 98 ? 43.232 19.337 -1.751 1.00 29.22 98 ALA A N 1
ATOM 755 C CA . ALA A 1 98 ? 42.335 20.073 -0.812 1.00 28.67 98 ALA A CA 1
ATOM 756 C C . ALA A 1 98 ? 40.845 19.620 -1.031 1.00 29.38 98 ALA A C 1
ATOM 757 O O . ALA A 1 98 ? 40.058 19.340 -0.047 1.00 28.51 98 ALA A O 1
ATOM 759 N N . ASP A 1 99 ? 40.381 19.544 -2.301 1.00 29.03 99 ASP A N 1
ATOM 760 C CA . ASP A 1 99 ? 39.058 19.010 -2.531 1.00 30.33 99 ASP A CA 1
ATOM 761 C C . ASP A 1 99 ? 38.896 17.526 -2.225 1.00 29.32 99 ASP A C 1
ATOM 762 O O . ASP A 1 99 ? 37.825 17.097 -1.755 1.00 30.12 99 ASP A O 1
ATOM 767 N N . ILE A 1 100 ? 39.925 16.703 -2.498 1.00 29.84 100 ILE A N 1
ATOM 768 C CA . ILE A 1 100 ? 39.826 15.258 -2.170 1.00 30.56 100 ILE A CA 1
ATOM 769 C C . ILE A 1 100 ? 39.590 15.089 -0.639 1.00 29.56 100 ILE A C 1
ATOM 770 O O . ILE A 1 100 ? 38.735 14.332 -0.205 1.00 29.11 100 ILE A O 1
ATOM 775 N N . LEU A 1 101 ? 40.326 15.860 0.180 1.00 28.33 101 LEU A N 1
ATOM 776 C CA . LEU A 1 101 ? 40.051 15.778 1.642 1.00 28.52 101 LEU A CA 1
ATOM 777 C C . LEU A 1 101 ? 38.628 16.230 2.018 1.00 28.51 101 LEU A C 1
ATOM 778 O O . LEU A 1 101 ? 38.019 15.667 2.950 1.00 29.00 101 LEU A O 1
ATOM 783 N N . THR A 1 102 ? 38.087 17.228 1.290 1.00 27.34 102 THR A N 1
ATOM 784 C CA . THR A 1 102 ? 36.707 17.693 1.586 1.00 27.63 102 THR A CA 1
ATOM 785 C C . THR A 1 102 ? 35.693 16.614 1.214 1.00 29.00 102 THR A C 1
ATOM 786 O O . THR A 1 102 ? 34.791 16.319 2.008 1.00 28.42 102 THR A O 1
ATOM 790 N N . ILE A 1 103 ? 35.799 16.081 -0.001 1.00 27.95 103 ILE A N 1
ATOM 791 C CA . ILE A 1 103 ? 34.882 14.984 -0.394 1.00 29.04 103 ILE A CA 1
ATOM 792 C C . ILE A 1 103 ? 35.052 13.818 0.544 1.00 29.31 103 ILE A C 1
ATOM 793 O O . ILE A 1 103 ? 34.054 13.195 0.922 1.00 30.30 103 ILE A O 1
ATOM 798 N N . ALA A 1 104 ? 36.295 13.455 0.867 1.00 29.56 104 ALA A N 1
ATOM 799 C CA . ALA A 1 104 ? 36.522 12.296 1.742 1.00 30.90 104 ALA A CA 1
ATOM 800 C C . ALA A 1 104 ? 35.849 12.486 3.150 1.00 27.62 104 ALA A C 1
ATOM 801 O O . ALA A 1 104 ? 35.293 11.531 3.706 1.00 29.24 104 ALA A O 1
ATOM 803 N N . ALA A 1 105 ? 35.858 13.739 3.613 1.00 27.67 105 ALA A N 1
ATOM 804 C CA . ALA A 1 105 ? 35.191 14.003 4.901 1.00 28.86 105 ALA A CA 1
ATOM 805 C C . ALA A 1 105 ? 33.699 13.721 4.805 1.00 30.62 105 ALA A C 1
ATOM 806 O O . ALA A 1 105 ? 33.082 13.095 5.665 1.00 30.04 105 ALA A O 1
ATOM 808 N N . GLU A 1 106 ? 33.073 14.272 3.767 1.00 30.19 106 GLU A N 1
ATOM 809 C CA . GLU A 1 106 ? 31.664 14.062 3.623 1.00 30.08 106 GLU A CA 1
ATOM 810 C C . GLU A 1 106 ? 31.288 12.584 3.387 1.00 30.30 106 GLU A C 1
ATOM 811 O O . GLU A 1 106 ? 30.258 12.096 3.938 1.00 31.63 106 GLU A O 1
ATOM 817 N N . GLN A 1 107 ? 32.044 11.883 2.514 1.00 29.78 107 GLN A N 1
ATOM 818 C CA . GLN A 1 107 ? 31.668 10.513 2.219 1.00 30.46 107 GLN A CA 1
ATOM 819 C C . GLN A 1 107 ? 31.921 9.658 3.469 1.00 30.99 107 GLN A C 1
ATOM 820 O O . GLN A 1 107 ? 31.177 8.715 3.704 1.00 32.79 107 GLN A O 1
ATOM 826 N N . SER A 1 108 ? 32.938 10.019 4.250 1.00 29.91 108 SER A N 1
ATOM 827 C CA . SER A 1 108 ? 33.245 9.272 5.503 1.00 30.78 108 SER A CA 1
ATOM 828 C C . SER A 1 108 ? 32.100 9.380 6.483 1.00 31.56 108 SER A C 1
ATOM 829 O O . SER A 1 108 ? 31.678 8.337 7.092 1.00 32.25 108 SER A O 1
ATOM 832 N N . VAL A 1 109 ? 31.487 10.577 6.551 1.00 30.58 109 VAL A N 1
ATOM 833 C CA . VAL A 1 109 ? 30.279 10.771 7.381 1.00 32.62 109 VAL A CA 1
ATOM 834 C C . VAL A 1 109 ? 29.107 9.935 6.859 1.00 31.98 109 VAL A C 1
ATOM 835 O O . VAL A 1 109 ? 28.474 9.208 7.594 1.00 32.84 109 VAL A O 1
ATOM 839 N N . TRP A 1 110 ? 28.766 10.069 5.559 1.00 31.52 110 TRP A N 1
ATOM 840 C CA . TRP A 1 110 ? 27.612 9.364 5.034 1.00 33.73 110 TRP A CA 1
ATOM 841 C C . TRP A 1 110 ? 27.798 7.857 5.099 1.00 33.42 110 TRP A C 1
ATOM 842 O O . TRP A 1 110 ? 26.859 7.126 5.429 1.00 34.79 110 TRP A O 1
ATOM 853 N N . LEU A 1 111 ? 28.997 7.369 4.788 1.00 33.34 111 LEU A N 1
ATOM 854 C CA . LEU A 1 111 ? 29.200 5.892 4.817 1.00 35.76 111 LEU A CA 1
ATOM 855 C C . LEU A 1 111 ? 29.103 5.326 6.218 1.00 34.63 111 LEU A C 1
ATOM 856 O O . LEU A 1 111 ? 28.969 4.082 6.409 1.00 35.64 111 LEU A O 1
ATOM 861 N N . SER A 1 112 ? 29.234 6.231 7.197 1.00 33.32 112 SER A N 1
ATOM 862 C CA . SER A 1 112 ? 29.164 5.825 8.657 1.00 34.06 112 SER A CA 1
ATOM 863 C C . SER A 1 112 ? 27.775 6.021 9.203 1.00 37.36 112 SER A C 1
ATOM 864 O O . SER A 1 112 ? 27.538 5.838 10.401 1.00 36.28 112 SER A O 1
ATOM 867 N N . GLY A 1 113 ? 26.815 6.380 8.348 1.00 37.46 113 GLY A N 1
ATOM 868 C CA . GLY A 1 113 ? 25.394 6.408 8.775 1.00 38.66 113 GLY A CA 1
ATOM 869 C C . GLY A 1 113 ? 24.905 7.836 8.982 1.00 39.57 113 GLY A C 1
ATOM 870 O O . GLY A 1 113 ? 23.766 8.065 9.425 1.00 39.30 113 GLY A O 1
ATOM 871 N N . GLY A 1 114 ? 25.783 8.782 8.676 1.0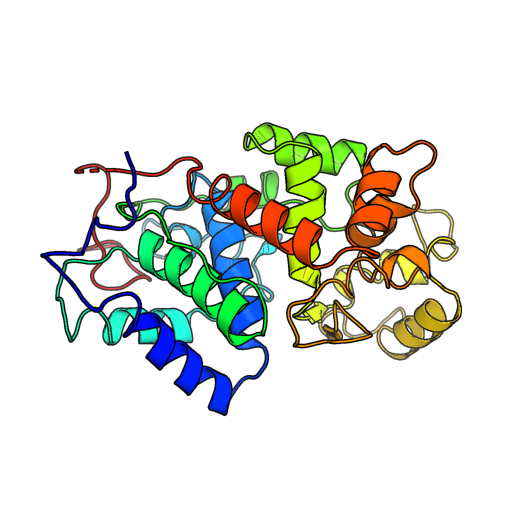0 35.71 114 GLY A N 1
ATOM 872 C CA . GLY A 1 114 ? 25.498 10.197 8.911 1.00 38.93 114 GLY A CA 1
ATOM 873 C C . GLY A 1 114 ? 24.798 10.820 7.675 1.00 38.22 114 GLY A C 1
ATOM 874 O O . GLY A 1 114 ? 24.403 10.098 6.747 1.00 39.22 114 GLY A O 1
ATOM 875 N N . PRO A 1 115 ? 24.618 12.152 7.694 1.00 39.75 115 PRO A N 1
ATOM 876 C CA . PRO A 1 115 ? 23.954 12.807 6.568 1.00 39.91 115 PRO A CA 1
ATOM 877 C C . PRO A 1 115 ? 24.833 12.836 5.340 1.00 40.56 115 PRO A C 1
ATOM 878 O O . PRO A 1 115 ? 26.055 12.805 5.448 1.00 38.55 115 PRO A O 1
ATOM 882 N N . SER A 1 116 ? 24.198 12.932 4.169 1.00 40.37 116 SER A N 1
ATOM 883 C CA . SER A 1 116 ? 24.951 13.317 2.959 1.00 40.46 116 SER A CA 1
ATOM 884 C C . SER A 1 116 ? 24.602 14.758 2.619 1.00 43.16 116 SER A C 1
ATOM 885 O O . SER A 1 116 ? 23.554 15.284 3.074 1.00 46.46 116 SER A O 1
ATOM 888 N N . TRP A 1 117 ? 25.457 15.414 1.835 1.00 40.05 117 TRP A N 1
ATOM 889 C CA . TRP A 1 117 ? 25.129 16.790 1.403 1.00 39.83 117 TRP A CA 1
ATOM 890 C C . TRP A 1 117 ? 25.926 17.098 0.153 1.00 38.00 117 TRP A C 1
ATOM 891 O O . TRP A 1 117 ? 26.945 16.434 -0.091 1.00 38.11 117 TRP A O 1
ATOM 902 N N . PRO A 1 118 ? 25.474 18.097 -0.645 1.00 40.42 118 PRO A N 1
ATOM 903 C CA . PRO A 1 118 ? 26.242 18.417 -1.801 1.00 40.46 118 PRO A CA 1
ATOM 904 C C . PRO A 1 118 ? 27.534 19.168 -1.408 1.00 40.13 118 PRO A C 1
ATOM 905 O O . PRO A 1 118 ? 27.454 20.227 -0.770 1.00 41.62 118 PRO A O 1
ATOM 909 N N . VAL A 1 119 ? 28.701 18.664 -1.814 1.00 36.58 119 VAL A N 1
ATOM 910 C CA . VAL A 1 119 ? 30.007 19.220 -1.310 1.00 35.32 119 VAL A CA 1
ATOM 911 C C . VAL A 1 119 ? 30.467 20.370 -2.249 1.00 35.36 119 VAL A C 1
ATOM 912 O O . VAL A 1 119 ? 30.638 20.152 -3.421 1.00 35.54 119 VAL A O 1
ATOM 916 N N . PRO A 1 120 ? 30.586 21.592 -1.737 1.00 34.59 120 PRO A N 1
ATOM 917 C CA . PRO A 1 120 ? 31.103 22.679 -2.594 1.00 35.76 120 PRO A CA 1
ATOM 918 C C . PRO A 1 120 ? 32.587 22.380 -2.917 1.00 35.07 120 PRO A C 1
ATOM 919 O O . PRO A 1 120 ? 33.315 21.911 -1.991 1.00 33.55 120 PRO A O 1
ATOM 923 N N . LEU A 1 121 ? 32.963 22.571 -4.200 1.00 33.91 121 LEU A N 1
ATOM 924 C CA . LEU A 1 121 ? 34.290 22.171 -4.693 1.00 32.08 121 LEU A CA 1
ATOM 925 C C . LEU A 1 121 ? 34.931 23.287 -5.464 1.00 32.21 121 LEU A C 1
ATOM 926 O O . LEU A 1 121 ? 34.277 24.285 -5.775 1.00 33.52 121 LEU A O 1
ATOM 931 N N . GLY A 1 122 ? 36.231 23.158 -5.754 1.00 31.95 122 GLY A N 1
ATOM 932 C CA . GLY A 1 122 ? 36.918 24.264 -6.445 1.00 32.15 122 GLY A CA 1
ATOM 933 C C . GLY A 1 122 ? 38.099 24.814 -5.642 1.00 30.82 122 GLY A C 1
ATOM 934 O O . GLY A 1 122 ? 38.597 25.879 -6.020 1.00 32.81 122 GLY A O 1
ATOM 935 N N . ARG A 1 123 ? 38.517 24.101 -4.566 1.00 30.91 123 ARG A N 1
ATOM 936 C CA . ARG A 1 123 ? 39.686 24.501 -3.833 1.00 30.00 123 ARG A CA 1
ATOM 937 C C . ARG A 1 123 ? 40.951 24.108 -4.517 1.00 30.57 123 ARG A C 1
ATOM 938 O O . ARG A 1 123 ? 40.937 23.112 -5.283 1.00 31.30 123 ARG A O 1
ATOM 946 N N . ARG A 1 124 ? 42.006 24.887 -4.260 1.00 29.39 124 ARG A N 1
ATOM 947 C CA . ARG A 1 124 ? 43.356 24.500 -4.786 1.00 28.89 124 ARG A CA 1
ATOM 948 C C . ARG A 1 124 ? 44.372 24.168 -3.707 1.00 29.77 124 ARG A C 1
ATOM 949 O O . ARG A 1 124 ? 44.116 24.382 -2.509 1.00 31.07 124 ARG A O 1
ATOM 957 N N . ASP A 1 125 ? 45.460 23.507 -4.106 1.00 29.01 125 ASP A N 1
ATOM 958 C CA . ASP A 1 125 ? 46.492 23.047 -3.164 1.00 29.37 125 ASP A CA 1
ATOM 959 C C . ASP A 1 125 ? 47.546 24.125 -2.904 1.00 32.38 125 ASP A C 1
ATOM 960 O O . ASP A 1 125 ? 48.040 24.751 -3.830 1.00 31.76 125 ASP A O 1
ATOM 965 N N . SER A 1 126 ? 47.886 24.316 -1.621 1.00 31.06 126 SER A N 1
ATOM 966 C CA A SER A 1 126 ? 48.909 25.283 -1.236 0.70 31.77 126 SER A CA 1
ATOM 967 C CA B SER A 1 126 ? 48.890 25.297 -1.223 0.30 30.33 126 SER A CA 1
ATOM 968 C C . SER A 1 126 ? 50.306 24.824 -1.600 1.00 31.69 126 SER A C 1
ATOM 969 O O . SER A 1 126 ? 50.547 23.652 -1.753 1.00 34.41 126 SER A O 1
ATOM 974 N N . LEU A 1 127 ? 51.238 25.771 -1.725 1.00 32.57 127 LEU A N 1
ATOM 975 C CA . LEU A 1 127 ? 52.652 25.378 -1.849 1.00 33.22 127 LEU A CA 1
ATOM 976 C C . LEU A 1 127 ? 53.371 25.357 -0.484 1.00 36.52 127 LEU A C 1
ATOM 977 O O . LEU A 1 127 ? 54.567 25.017 -0.424 1.00 41.01 127 LEU A O 1
ATOM 982 N N . THR A 1 128 ? 52.686 25.763 0.579 1.00 35.45 128 THR A N 1
ATOM 983 C CA . THR A 1 128 ? 53.377 25.928 1.861 1.00 36.37 128 THR A CA 1
ATOM 984 C C . THR A 1 128 ? 52.643 25.200 2.979 1.00 36.50 128 THR A C 1
ATOM 985 O O . THR A 1 128 ? 51.435 24.882 2.877 1.00 35.26 128 THR A O 1
ATOM 989 N N . ALA A 1 129 ? 53.394 24.947 4.042 1.00 33.39 129 ALA A N 1
ATOM 990 C CA . ALA A 1 129 ? 52.820 24.368 5.260 1.00 32.08 129 ALA A CA 1
ATOM 991 C C . ALA A 1 129 ? 53.398 25.169 6.420 1.00 34.06 129 ALA A C 1
ATOM 992 O O . ALA A 1 129 ? 54.452 25.807 6.310 1.00 35.65 129 ALA A O 1
ATOM 994 N N . ASN A 1 130 ? 52.675 25.183 7.550 1.00 33.14 130 ASN A N 1
ATOM 995 C CA . ASN A 1 130 ? 53.167 25.964 8.641 1.00 35.27 130 ASN A CA 1
ATOM 996 C C . ASN A 1 130 ? 52.924 25.200 9.959 1.00 36.33 130 ASN A C 1
ATOM 997 O O . ASN A 1 130 ? 51.833 25.287 10.551 1.00 35.85 130 ASN A O 1
ATOM 1002 N N . ARG A 1 131 ? 53.982 24.521 10.385 1.00 34.82 131 ARG A N 1
ATOM 1003 C CA . ARG A 1 131 ? 53.933 23.719 11.619 1.00 35.08 131 ARG A CA 1
ATOM 1004 C C . ARG A 1 131 ? 53.682 24.576 12.859 1.00 36.80 131 ARG A C 1
ATOM 1005 O O . ARG A 1 131 ? 52.891 24.191 13.726 1.00 35.64 131 ARG A O 1
ATOM 1013 N N . THR A 1 132 ? 54.278 25.796 12.947 1.00 35.01 132 THR A N 1
ATOM 1014 C CA . THR A 1 132 ? 54.090 26.591 14.111 1.00 37.03 132 THR A CA 1
ATOM 1015 C C . THR A 1 132 ? 52.647 27.054 14.196 1.00 34.99 132 THR A C 1
ATOM 1016 O O . THR A 1 132 ? 52.091 27.135 15.285 1.00 35.45 132 THR A O 1
ATOM 1020 N N . LEU A 1 133 ? 52.038 27.387 13.062 1.00 35.54 133 LEU A N 1
ATOM 1021 C CA . LEU A 1 133 ? 50.650 27.885 13.095 1.00 35.30 133 LEU A CA 1
ATOM 1022 C C . LEU A 1 133 ? 49.716 26.737 13.514 1.00 32.76 133 LEU A C 1
ATOM 1023 O O . LEU A 1 133 ? 48.781 27.005 14.311 1.00 34.44 133 LEU A O 1
ATOM 1028 N N . ALA A 1 134 ? 50.004 25.532 13.044 1.00 31.36 134 ALA A N 1
ATOM 1029 C CA . ALA A 1 134 ? 49.214 24.299 13.462 1.00 29.92 134 ALA A CA 1
ATOM 1030 C C . ALA A 1 134 ? 49.289 24.102 14.990 1.00 33.26 134 ALA A C 1
ATOM 1031 O O . ALA A 1 134 ? 48.255 23.856 15.620 1.00 34.30 134 ALA A O 1
ATOM 1033 N N . ASN A 1 135 ? 50.485 24.302 15.558 1.00 33.25 135 ASN A N 1
ATOM 1034 C CA . ASN A 1 135 ? 50.654 24.188 17.037 1.00 35.64 135 ASN A CA 1
ATOM 1035 C C . ASN A 1 135 ? 49.798 25.211 17.764 1.00 37.76 135 ASN A C 1
ATOM 1036 O O . ASN A 1 135 ? 49.346 24.977 18.924 1.00 38.44 135 ASN A O 1
ATOM 1041 N N . GLN A 1 136 ? 49.676 26.404 17.181 1.00 36.60 136 GLN A N 1
ATOM 1042 C CA . GLN A 1 136 ? 48.998 27.515 17.788 1.00 38.95 136 GLN A CA 1
ATOM 1043 C C . GLN A 1 136 ? 47.515 27.499 17.646 1.00 40.86 136 GLN A C 1
ATOM 1044 O O . GLN A 1 136 ? 46.847 27.892 18.602 1.00 43.63 136 GLN A O 1
ATOM 1050 N N . THR A 1 137 ? 46.994 27.068 16.498 1.00 37.78 137 THR A N 1
ATOM 1051 C CA . THR A 1 137 ? 45.586 27.257 16.238 1.00 35.45 137 THR A CA 1
ATOM 1052 C C . THR A 1 137 ? 44.732 25.967 16.334 1.00 34.01 137 THR A C 1
ATOM 1053 O O . THR A 1 137 ? 43.501 26.093 16.322 1.00 34.68 137 THR A O 1
ATOM 1057 N N . LEU A 1 138 ? 45.343 24.783 16.351 1.00 30.51 138 LEU A N 1
ATOM 1058 C CA . LEU A 1 138 ? 44.522 23.575 16.414 1.00 31.46 138 LEU A CA 1
ATOM 1059 C C . LEU A 1 138 ? 44.119 23.472 17.914 1.00 32.65 138 LEU A C 1
ATOM 1060 O O . LEU A 1 138 ? 44.983 23.607 18.764 1.00 37.47 138 LEU A O 1
ATOM 1065 N N . PRO A 1 139 ? 42.818 23.267 18.204 1.00 33.69 139 PRO A N 1
ATOM 1066 C CA . PRO A 1 139 ? 42.471 23.391 19.660 1.00 34.10 139 PRO A CA 1
ATOM 1067 C C . PRO A 1 139 ? 43.012 22.206 20.467 1.00 35.82 139 PRO A C 1
ATOM 1068 O O . PRO A 1 139 ? 42.914 21.063 20.048 1.00 35.50 139 PRO A O 1
ATOM 1072 N N . SER A 1 140 ? 43.477 22.496 21.691 1.00 34.69 140 SER A N 1
ATOM 1073 C CA . SER A 1 140 ? 43.953 21.459 22.587 1.00 33.07 140 SER A CA 1
ATOM 1074 C C . SER A 1 140 ? 42.736 20.885 23.347 1.00 33.73 140 SER A C 1
ATOM 1075 O O . SER A 1 140 ? 41.748 21.610 23.577 1.00 33.05 140 SER A O 1
ATOM 1078 N N . PRO A 1 141 ? 42.812 19.604 23.727 1.00 32.93 141 PRO A N 1
ATOM 1079 C CA . PRO A 1 141 ? 41.722 18.918 24.474 1.00 31.22 141 PRO A CA 1
ATOM 1080 C C . PRO A 1 141 ? 41.767 19.384 25.939 1.00 33.21 141 PRO A C 1
ATOM 1081 O O . PRO A 1 141 ? 41.023 18.844 26.724 1.00 32.52 141 PRO A O 1
ATOM 1085 N N . PHE A 1 142 ? 42.609 20.372 26.272 1.00 33.78 142 PHE A N 1
ATOM 1086 C CA . PHE A 1 142 ? 42.688 20.889 27.677 1.00 36.24 142 PHE A CA 1
ATOM 1087 C C . PHE A 1 142 ? 42.066 22.304 27.779 1.00 33.93 142 PHE A C 1
ATOM 1088 O O . PHE A 1 142 ? 42.135 22.951 28.861 1.00 37.10 142 PHE A O 1
ATOM 1096 N N . LEU A 1 143 ? 41.551 22.839 26.668 1.00 34.61 143 LEU A N 1
ATOM 1097 C CA . LEU A 1 143 ? 40.934 24.172 26.647 1.00 35.76 143 LEU A CA 1
ATOM 1098 C C . LEU A 1 143 ? 39.640 24.188 27.465 1.00 34.69 143 LEU A C 1
ATOM 1099 O O . LEU A 1 143 ? 38.892 23.199 27.508 1.00 33.96 143 LEU A O 1
ATOM 1104 N N . THR A 1 144 ? 39.380 25.337 28.100 1.00 38.93 144 THR A N 1
ATOM 1105 C CA . THR A 1 144 ? 38.086 25.591 28.724 1.00 38.51 144 THR A CA 1
ATOM 1106 C C . THR A 1 144 ? 37.062 25.932 27.628 1.00 39.38 144 THR A C 1
ATOM 1107 O O . THR A 1 144 ? 37.431 26.157 26.428 1.00 38.64 144 THR A O 1
ATOM 1111 N N . LEU A 1 145 ? 35.786 25.948 28.008 1.00 40.21 145 LEU A N 1
ATOM 1112 C CA . LEU A 1 145 ? 34.719 26.275 27.034 1.00 41.39 145 LEU A CA 1
ATOM 1113 C C . LEU A 1 145 ? 34.925 27.664 26.414 1.00 41.93 145 LEU A C 1
ATOM 1114 O O . LEU A 1 145 ? 34.882 27.795 25.194 1.00 40.09 145 LEU A O 1
ATOM 1119 N N . ASP A 1 146 ? 35.225 28.694 27.225 1.00 42.31 146 ASP A N 1
ATOM 1120 C CA . ASP A 1 146 ? 35.446 30.001 26.672 1.00 43.36 146 ASP A CA 1
ATOM 1121 C C . ASP A 1 146 ? 36.642 29.987 25.717 1.00 42.71 146 ASP A C 1
ATOM 1122 O O . ASP A 1 146 ? 36.612 30.644 24.695 1.00 43.75 146 ASP A O 1
ATOM 1127 N N . GLN A 1 147 ? 37.653 29.174 26.030 1.00 40.74 147 GLN A N 1
ATOM 1128 C CA . GLN A 1 147 ? 38.827 29.130 25.142 1.00 40.02 147 GLN A CA 1
ATOM 1129 C C . GLN A 1 147 ? 38.490 28.407 23.862 1.00 39.06 147 GLN A C 1
ATOM 1130 O O . GLN A 1 147 ? 38.998 28.778 22.795 1.00 40.01 147 GLN A O 1
ATOM 1136 N N . LEU A 1 148 ? 37.658 27.367 23.927 1.00 37.69 148 LEU A N 1
ATOM 1137 C CA . LEU A 1 148 ? 37.177 26.680 22.699 1.00 36.52 148 LEU A CA 1
ATOM 1138 C C . LEU A 1 148 ? 36.375 27.613 21.825 1.00 38.69 148 LEU A C 1
ATOM 1139 O O . LEU A 1 148 ? 36.554 27.630 20.595 1.00 38.01 148 LEU A O 1
ATOM 1144 N N . LYS A 1 149 ? 35.467 28.374 22.429 1.00 39.42 149 LYS A N 1
ATOM 1145 C CA . LYS A 1 149 ? 34.701 29.340 21.621 1.00 38.48 149 LYS A CA 1
ATOM 1146 C C . LYS A 1 149 ? 35.667 30.301 20.938 1.00 42.01 149 LYS A C 1
ATOM 1147 O O . LYS A 1 149 ? 35.489 30.653 19.748 1.00 40.21 149 LYS A O 1
ATOM 1153 N N . THR A 1 150 ? 36.648 30.818 21.679 1.00 41.59 150 THR A N 1
ATOM 1154 C CA . THR A 1 150 ? 37.573 31.771 21.040 1.00 44.09 150 THR A CA 1
ATOM 1155 C C . THR A 1 150 ? 38.312 31.164 19.853 1.00 42.67 150 THR A C 1
ATOM 1156 O O . THR A 1 150 ? 38.467 31.786 18.788 1.00 43.41 150 THR A O 1
ATOM 1160 N N . ASP A 1 151 ? 38.775 29.947 20.058 1.00 40.37 151 ASP A N 1
ATOM 1161 C CA . ASP A 1 151 ? 39.552 29.220 19.050 1.00 39.78 151 ASP A CA 1
ATOM 1162 C C . ASP A 1 151 ? 38.710 29.065 17.806 1.00 38.32 151 ASP A C 1
ATOM 1163 O O . ASP A 1 151 ? 39.220 29.295 16.695 1.00 37.75 151 ASP A O 1
ATOM 1168 N N . PHE A 1 152 ? 37.427 28.722 17.960 1.00 36.71 152 PHE A N 1
ATOM 1169 C CA . PHE A 1 152 ? 36.519 28.608 16.783 1.00 37.22 152 PHE A CA 1
ATOM 1170 C C . PHE A 1 152 ? 36.141 29.942 16.177 1.00 39.13 152 PHE A C 1
ATOM 1171 O O . PHE A 1 152 ? 36.122 30.091 14.922 1.00 40.57 152 PHE A O 1
ATOM 1179 N N . SER A 1 153 ? 35.937 30.930 17.035 1.00 41.96 153 SER A N 1
ATOM 1180 C CA . SER A 1 153 ? 35.586 32.249 16.530 1.00 44.14 153 SER A CA 1
ATOM 1181 C C . SER A 1 153 ? 36.717 32.811 15.647 1.00 44.10 153 SER A C 1
ATOM 1182 O O . SER A 1 153 ? 36.449 33.506 14.665 1.00 44.90 153 SER A O 1
ATOM 1185 N N . ASP A 1 154 ? 37.974 32.503 15.970 1.00 44.85 154 ASP A N 1
ATOM 1186 C CA . ASP A 1 154 ? 39.161 32.949 15.188 1.00 45.50 154 ASP A CA 1
ATOM 1187 C C . ASP A 1 154 ? 39.190 32.397 13.762 1.00 43.69 154 ASP A C 1
ATOM 1188 O O . ASP A 1 154 ? 39.843 32.951 12.893 1.00 47.06 154 ASP A O 1
ATOM 1193 N N . GLN A 1 155 ? 38.482 31.282 13.569 1.00 41.05 155 GLN A N 1
ATOM 1194 C CA . GLN A 1 155 ? 38.220 30.695 12.277 1.00 41.96 155 GLN A CA 1
ATOM 1195 C C . GLN A 1 155 ? 36.880 31.089 11.617 1.00 42.60 155 GLN A C 1
ATOM 1196 O O . GLN A 1 155 ? 36.515 30.529 10.563 1.00 44.81 155 GLN A O 1
ATOM 1202 N N . GLY A 1 156 ? 36.133 32.006 12.207 1.00 43.11 156 GLY A N 1
ATOM 1203 C CA . GLY A 1 156 ? 34.805 32.349 11.675 1.00 44.49 156 GLY A CA 1
ATOM 1204 C C . GLY A 1 156 ? 33.678 31.379 11.996 1.00 44.01 156 GLY A C 1
ATOM 1205 O O . GLY A 1 156 ? 32.664 31.380 11.293 1.00 47.28 156 GLY A O 1
ATOM 1206 N N . LEU A 1 157 ? 33.864 30.535 13.030 1.00 41.13 157 LEU A N 1
ATOM 1207 C CA . LEU A 1 157 ? 32.872 29.521 13.423 1.00 40.14 157 LEU A CA 1
ATOM 1208 C C . LEU A 1 157 ? 32.301 29.928 14.752 1.00 41.60 157 LEU A C 1
ATOM 1209 O O . LEU A 1 157 ? 33.031 30.289 15.651 1.00 42.94 157 LEU A O 1
ATOM 1214 N N . ASN A 1 158 ? 31.010 29.741 14.905 1.00 41.74 158 ASN A N 1
ATOM 1215 C CA . ASN A 1 158 ? 30.346 30.262 16.078 1.00 43.00 158 ASN A CA 1
ATOM 1216 C C . ASN A 1 158 ? 29.995 29.155 17.050 1.00 43.80 158 ASN A C 1
ATOM 1217 O O . ASN A 1 158 ? 30.418 27.997 16.867 1.00 38.77 158 ASN A O 1
ATOM 1222 N N . THR A 1 159 ? 29.250 29.493 18.111 1.00 44.76 159 THR A N 1
ATOM 1223 C CA . THR A 1 159 ? 28.994 28.578 19.181 1.00 43.37 159 THR A CA 1
ATOM 1224 C C . THR A 1 159 ? 28.235 27.329 18.700 1.00 41.96 159 THR A C 1
ATOM 1225 O O . THR A 1 159 ? 28.536 26.213 19.118 1.00 40.00 159 T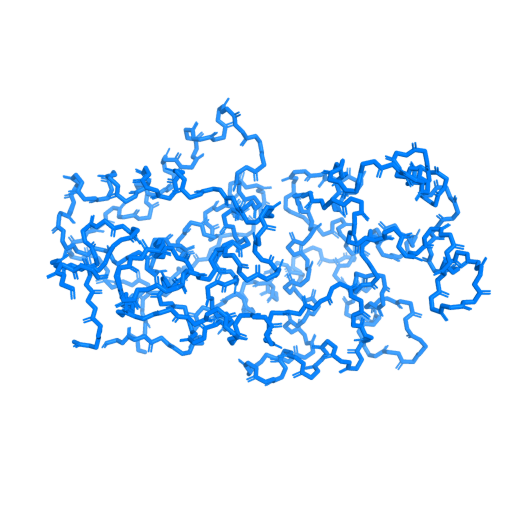HR A O 1
ATOM 1229 N N . THR A 1 160 ? 27.286 27.510 17.781 1.00 42.86 160 THR A N 1
ATOM 1230 C CA . THR A 1 160 ? 26.536 26.377 17.220 1.00 44.30 160 THR A CA 1
ATOM 1231 C C . THR A 1 160 ? 27.511 25.499 16.418 1.00 41.36 160 THR A C 1
ATOM 1232 O O . THR A 1 160 ? 27.447 24.272 16.530 1.00 40.81 160 THR A O 1
ATOM 1236 N N . ASP A 1 161 ? 28.423 26.146 15.691 1.00 41.61 161 ASP A N 1
ATOM 1237 C CA . ASP A 1 161 ? 29.396 25.387 14.854 1.00 39.53 161 ASP A CA 1
ATOM 1238 C C . ASP A 1 161 ? 30.261 24.561 15.791 1.00 37.03 161 ASP A C 1
ATOM 1239 O O . ASP A 1 161 ? 30.568 23.423 15.497 1.00 35.28 161 ASP A O 1
ATOM 1244 N N . LEU A 1 162 ? 30.649 25.139 16.915 1.00 35.67 162 LEU A N 1
ATOM 1245 C CA . LEU A 1 162 ? 31.481 24.393 17.898 1.00 33.96 162 LEU A CA 1
ATOM 1246 C C . LEU A 1 162 ? 30.783 23.148 18.357 1.00 35.07 162 LEU A C 1
ATOM 1247 O O . LEU A 1 162 ? 31.366 22.055 18.402 1.00 33.67 162 LEU A O 1
ATOM 1252 N N . VAL A 1 163 ? 29.526 23.293 18.788 1.00 36.56 163 VAL A N 1
ATOM 1253 C CA . VAL A 1 163 ? 28.827 22.121 19.301 1.00 36.33 163 VAL A CA 1
ATOM 1254 C C . VAL A 1 163 ? 28.555 21.086 18.224 1.00 36.95 163 VAL A C 1
ATOM 1255 O O . VAL A 1 163 ? 28.789 19.898 18.446 1.00 36.13 163 VAL A O 1
ATOM 1259 N N . ALA A 1 164 ? 28.090 21.544 17.067 1.00 35.86 164 ALA A N 1
ATOM 1260 C CA . ALA A 1 164 ? 27.768 20.618 15.952 1.00 36.11 164 ALA A CA 1
ATOM 1261 C C . ALA A 1 164 ? 29.035 19.894 15.497 1.00 33.72 164 ALA A C 1
ATOM 1262 O O . ALA A 1 164 ? 29.012 18.695 15.358 1.00 32.44 164 ALA A O 1
ATOM 1264 N N . LEU A 1 165 ? 30.138 20.617 15.286 1.00 32.51 165 LEU A N 1
ATOM 1265 C CA . LEU A 1 165 ? 31.324 19.949 14.752 1.00 31.29 165 LEU A CA 1
ATOM 1266 C C . LEU A 1 165 ? 32.008 19.108 15.778 1.00 31.63 165 LEU A C 1
ATOM 1267 O O . LEU A 1 165 ? 32.604 18.103 15.405 1.00 29.95 165 LEU A O 1
ATOM 1272 N N . SER A 1 166 ? 31.858 19.433 17.082 1.00 30.52 166 SER A N 1
ATOM 1273 C CA . SER A 1 166 ? 32.389 18.490 18.113 1.00 28.12 166 SER A CA 1
ATOM 1274 C C . SER A 1 166 ? 31.682 17.127 18.069 1.00 28.97 166 SER A C 1
ATOM 1275 O O . SER A 1 166 ? 32.246 16.123 18.512 1.00 30.27 166 SER A O 1
ATOM 1278 N N . GLY A 1 167 ? 30.483 17.081 17.488 1.00 29.80 167 GLY A N 1
ATOM 1279 C CA . GLY A 1 167 ? 29.770 15.825 17.262 1.00 31.07 167 GLY A CA 1
ATOM 1280 C C . GLY A 1 167 ? 30.505 14.857 16.329 1.00 30.03 167 GLY A C 1
ATOM 1281 O O . GLY A 1 167 ? 30.074 13.740 16.226 1.00 31.13 167 GLY A O 1
ATOM 1282 N N . ALA A 1 168 ? 31.565 15.309 15.654 1.00 28.97 168 ALA A N 1
ATOM 1283 C CA . ALA A 1 168 ? 32.394 14.388 14.882 1.00 30.58 168 ALA A CA 1
ATOM 1284 C C . ALA A 1 168 ? 33.077 13.418 15.822 1.00 30.17 168 ALA A C 1
ATOM 1285 O O . ALA A 1 168 ? 33.583 12.383 15.380 1.00 28.52 168 ALA A O 1
ATOM 1287 N N . HIS A 1 169 ? 33.056 13.719 17.119 1.00 27.66 169 HIS A N 1
ATOM 1288 C CA . HIS A 1 169 ? 33.568 12.699 18.045 1.00 26.24 169 HIS A CA 1
ATOM 1289 C C . HIS A 1 169 ? 32.543 11.595 18.378 1.00 27.13 169 HIS A C 1
ATOM 1290 O O . HIS A 1 169 ? 32.763 10.793 19.303 1.00 28.85 169 HIS A O 1
ATOM 1297 N N . THR A 1 170 ? 31.467 11.557 17.578 1.00 28.13 170 THR A N 1
ATOM 1298 C CA . THR A 1 170 ? 30.580 10.403 17.544 1.00 28.30 170 THR A CA 1
ATOM 1299 C C . THR A 1 170 ? 31.245 9.126 16.976 1.00 28.62 170 THR A C 1
ATOM 1300 O O . THR A 1 170 ? 30.581 8.081 17.016 1.00 29.04 170 THR A O 1
ATOM 1304 N N . PHE A 1 171 ? 32.424 9.269 16.413 1.00 28.42 171 PHE A N 1
ATOM 1305 C CA . PHE A 1 171 ? 33.247 8.118 16.023 1.00 26.46 171 PHE A CA 1
ATOM 1306 C C . PHE A 1 171 ? 34.711 8.365 16.231 1.00 26.62 171 PHE A C 1
ATOM 1307 O O . PHE A 1 171 ? 35.093 9.505 16.616 1.00 28.38 171 PHE A O 1
ATOM 1315 N N . GLY A 1 172 ? 35.557 7.306 16.043 1.00 26.85 172 GLY A N 1
ATOM 1316 C CA . GLY A 1 172 ? 36.953 7.545 16.135 1.00 25.73 172 GLY A CA 1
ATOM 1317 C C . GLY A 1 172 ? 37.519 7.271 17.551 1.00 28.53 172 GLY A C 1
ATOM 1318 O O . GLY A 1 172 ? 36.787 6.844 18.448 1.00 30.20 172 GLY A O 1
ATOM 1319 N N . ARG A 1 173 ? 38.781 7.602 17.706 1.00 27.83 173 ARG A N 1
ATOM 1320 C CA . ARG A 1 173 ? 39.611 7.123 18.864 1.00 27.18 173 ARG A CA 1
ATOM 1321 C C . ARG A 1 173 ? 40.421 8.281 19.430 1.00 27.40 173 ARG A C 1
ATOM 1322 O O . ARG A 1 173 ? 40.768 9.257 18.751 1.00 27.54 173 ARG A O 1
ATOM 1330 N N . ALA A 1 174 ? 40.698 8.131 20.743 1.00 26.58 174 ALA A N 1
ATOM 1331 C CA . ALA A 1 174 ? 41.578 9.126 21.380 1.00 27.13 174 ALA A CA 1
ATOM 1332 C C . ALA A 1 174 ? 42.567 8.348 22.311 1.00 27.73 174 ALA A C 1
ATOM 1333 O O . ALA A 1 174 ? 42.195 7.388 23.060 1.00 28.98 174 ALA A O 1
ATOM 1335 N N . GLN A 1 175 ? 43.808 8.808 22.298 1.00 28.47 175 GLN A N 1
ATOM 1336 C CA . GLN A 1 175 ? 44.872 8.206 23.123 1.00 29.03 175 GLN A CA 1
ATOM 1337 C C . GLN A 1 175 ? 44.752 8.765 24.571 1.00 29.30 175 GLN A C 1
ATOM 1338 O O . GLN A 1 175 ? 44.323 9.902 24.809 1.00 29.71 175 GLN A O 1
ATOM 1344 N N . CYS A 1 176 ? 45.146 7.910 25.513 1.00 29.11 176 CYS A N 1
ATOM 1345 C CA . CYS A 1 176 ? 45.240 8.257 26.941 1.00 29.50 176 CYS A CA 1
ATOM 1346 C C . CYS A 1 176 ? 45.828 9.636 27.191 1.00 31.65 176 CYS A C 1
ATOM 1347 O O . CYS A 1 176 ? 45.290 10.414 28.020 1.00 31.30 176 CYS A O 1
ATOM 1350 N N . GLN A 1 177 ? 46.900 9.967 26.487 1.00 31.22 177 GLN A N 1
ATOM 1351 C CA . GLN A 1 177 ? 47.612 11.215 26.767 1.00 35.44 177 GLN A CA 1
ATOM 1352 C C . GLN A 1 177 ? 46.689 12.466 26.579 1.00 35.25 177 GLN A C 1
ATOM 1353 O O . GLN A 1 177 ? 47.007 13.553 27.121 1.00 37.94 177 GLN A O 1
ATOM 1359 N N . PHE A 1 178 ? 45.562 12.313 25.883 1.00 30.67 178 PHE A N 1
ATOM 1360 C CA . PHE A 1 178 ? 44.690 13.461 25.607 1.00 30.79 178 PHE A CA 1
ATOM 1361 C C . PHE A 1 178 ? 43.557 13.640 26.606 1.00 29.59 178 PHE A C 1
ATOM 1362 O O . PHE A 1 178 ? 42.803 14.636 26.505 1.00 31.76 178 PHE A O 1
ATOM 1370 N N . PHE A 1 179 ? 43.453 12.721 27.589 1.00 30.09 179 PHE A N 1
ATOM 1371 C CA . PHE A 1 179 ? 42.433 12.881 28.631 1.00 29.27 179 PHE A CA 1
ATOM 1372 C C . PHE A 1 179 ? 42.920 12.422 30.008 1.00 31.38 179 PHE A C 1
ATOM 1373 O O . PHE A 1 179 ? 42.140 12.459 30.952 1.00 31.93 179 PHE A O 1
ATOM 1381 N N . SER A 1 180 ? 44.131 11.874 30.112 1.00 29.75 180 SER A N 1
ATOM 1382 C CA . SER A 1 180 ? 44.466 11.222 31.389 1.00 31.91 180 SER A CA 1
ATOM 1383 C C . SER A 1 180 ? 44.627 12.247 32.536 1.00 34.41 180 SER A C 1
ATOM 1384 O O . SER A 1 180 ? 44.515 11.851 33.698 1.00 33.65 180 SER A O 1
ATOM 1387 N N . GLN A 1 181 ? 44.809 13.534 32.216 1.00 33.61 181 GLN A N 1
ATOM 1388 C CA . GLN A 1 181 ? 44.743 14.624 33.273 1.00 35.40 181 GLN A CA 1
ATOM 1389 C C . GLN A 1 181 ? 43.390 14.601 34.018 1.00 35.48 181 GLN A C 1
ATOM 1390 O O . GLN A 1 181 ? 43.311 14.962 35.187 1.00 38.10 181 GLN A O 1
ATOM 1396 N N . ARG A 1 182 ? 42.332 14.118 33.393 1.00 34.59 182 ARG A N 1
ATOM 1397 C CA . ARG A 1 182 ? 41.021 14.062 34.058 1.00 33.60 182 ARG A CA 1
ATOM 1398 C C . ARG A 1 182 ? 40.931 12.930 35.067 1.00 33.89 182 ARG A C 1
ATOM 1399 O O . ARG A 1 182 ? 40.003 12.885 35.909 1.00 33.80 182 ARG A O 1
ATOM 1407 N N . LEU A 1 183 ? 41.887 12.002 34.999 1.00 30.97 183 LEU A N 1
ATOM 1408 C CA . LEU A 1 183 ? 41.768 10.743 35.762 1.00 32.14 183 LEU A CA 1
ATOM 1409 C C . LEU A 1 183 ? 42.428 10.719 37.131 1.00 33.92 183 LEU A C 1
ATOM 1410 O O . LEU A 1 183 ? 41.959 9.996 38.026 1.00 33.96 183 LEU A O 1
ATOM 1415 N N . TYR A 1 184 ? 43.506 11.502 37.299 1.00 34.00 184 TYR A N 1
ATOM 1416 C CA . TYR A 1 184 ? 44.218 11.430 38.557 1.00 38.10 184 TYR A CA 1
ATOM 1417 C C . TYR A 1 184 ? 44.362 12.772 39.184 1.00 41.56 184 TYR A C 1
ATOM 1418 O O . TYR A 1 184 ? 44.103 12.897 40.374 1.00 43.18 184 TYR A O 1
ATOM 1427 N N . ASN A 1 185 ? 44.785 13.734 38.398 1.00 40.92 185 ASN A N 1
ATOM 1428 C CA . ASN A 1 185 ? 45.184 15.035 38.981 1.00 42.70 185 ASN A CA 1
ATOM 1429 C C . ASN A 1 185 ? 44.659 16.108 38.083 1.00 40.11 185 ASN A C 1
ATOM 1430 O O . ASN A 1 185 ? 45.397 16.624 37.218 1.00 43.95 185 ASN A O 1
ATOM 1435 N N . PHE A 1 186 ? 43.376 16.429 38.217 1.00 37.97 186 PHE A N 1
ATOM 1436 C CA . PHE A 1 186 ? 42.707 17.310 37.310 1.00 37.55 186 PHE A CA 1
ATOM 1437 C C . PHE A 1 186 ? 42.872 18.776 37.716 1.00 40.56 186 PHE A C 1
ATOM 1438 O O . PHE A 1 186 ? 42.589 19.122 38.831 1.00 41.69 186 PHE A O 1
ATOM 1446 N N . SER A 1 187 ? 43.305 19.626 36.792 1.00 44.81 187 SER A N 1
ATOM 1447 C CA . SER A 1 187 ? 43.535 21.060 37.104 1.00 48.03 187 SER A CA 1
ATOM 1448 C C . SER A 1 187 ? 44.340 21.346 38.341 1.00 46.92 187 SER A C 1
ATOM 1449 O O . SER A 1 187 ? 44.025 22.293 39.118 1.00 49.99 187 SER A O 1
ATOM 1452 N N . ALA A 1 188 ? 45.378 20.527 38.568 1.00 46.35 188 ALA A N 1
ATOM 1453 C CA . ALA A 1 188 ? 46.270 20.673 39.703 1.00 50.23 188 ALA A CA 1
ATOM 1454 C C . ALA A 1 188 ? 45.597 20.375 41.081 1.00 50.18 188 ALA A C 1
ATOM 1455 O O . ALA A 1 188 ? 46.185 20.643 42.162 1.00 56.02 188 ALA A O 1
ATOM 1457 N N . THR A 1 189 ? 44.368 19.847 41.045 1.00 45.45 189 THR A N 1
ATOM 1458 C CA . THR A 1 189 ? 43.596 19.641 42.309 1.00 46.30 189 THR A CA 1
ATOM 1459 C C . THR A 1 189 ? 44.074 18.387 43.012 1.00 47.89 189 THR A C 1
ATOM 1460 O O . THR A 1 189 ? 43.888 18.250 44.212 1.00 47.57 189 THR A O 1
ATOM 1464 N N . GLY A 1 190 ? 44.696 17.461 42.256 1.00 45.72 190 GLY A N 1
ATOM 1465 C CA . GLY A 1 190 ? 45.108 16.190 42.905 1.00 43.28 190 GLY A CA 1
ATOM 1466 C C . GLY A 1 190 ? 44.047 15.076 42.828 1.00 40.13 190 GLY A C 1
ATOM 1467 O O . GLY A 1 190 ? 44.249 14.011 43.343 1.00 43.22 190 GLY A O 1
ATOM 1468 N N . SER A 1 191 ? 42.919 15.367 42.181 1.00 39.97 191 SER A N 1
ATOM 1469 C CA . SER A 1 191 ? 41.736 14.500 42.222 1.00 35.81 191 SER A CA 1
ATOM 1470 C C . SER A 1 191 ? 41.184 14.464 40.815 1.00 33.66 191 SER A C 1
ATOM 1471 O O . SER A 1 191 ? 41.518 15.277 39.959 1.00 36.59 191 SER A O 1
ATOM 1474 N N . PRO A 1 192 ? 40.310 13.506 40.548 1.00 32.77 192 PRO A N 1
ATOM 1475 C CA . PRO A 1 192 ? 39.767 13.359 39.188 1.00 32.72 192 PRO A CA 1
ATOM 1476 C C . PRO A 1 192 ? 38.779 14.457 38.840 1.00 31.98 192 PRO A C 1
ATOM 1477 O O . PRO A 1 192 ? 38.238 15.111 39.711 1.00 33.02 192 PRO A O 1
ATOM 1481 N N . ASP A 1 193 ? 38.533 14.645 37.543 1.00 30.69 193 ASP A N 1
ATOM 1482 C CA . ASP A 1 193 ? 37.562 15.640 37.102 1.00 29.51 193 ASP A CA 1
ATOM 1483 C C . ASP A 1 193 ? 36.161 15.128 37.529 1.00 31.74 193 ASP A C 1
ATOM 1484 O O . ASP A 1 193 ? 35.770 14.042 37.144 1.00 31.80 193 ASP A O 1
ATOM 1489 N N . PRO A 1 194 ? 35.397 15.883 38.360 1.00 30.89 194 PRO A N 1
ATOM 1490 C CA . PRO A 1 194 ? 34.116 15.315 38.839 1.00 32.55 194 PRO A CA 1
ATOM 1491 C C . PRO A 1 194 ? 33.015 15.284 37.801 1.00 31.44 194 PRO A C 1
ATOM 1492 O O . PRO A 1 194 ? 31.954 14.687 38.089 1.00 32.45 194 PRO A O 1
ATOM 1496 N N . THR A 1 195 ? 33.246 15.864 36.604 1.00 31.74 195 THR A N 1
ATOM 1497 C CA . THR A 1 195 ? 32.264 15.804 35.517 1.00 31.92 195 THR A CA 1
ATOM 1498 C C . THR A 1 195 ? 32.407 14.530 34.635 1.00 32.06 195 THR A C 1
ATOM 1499 O O . THR A 1 195 ? 31.646 14.281 33.722 1.00 32.03 195 THR A O 1
ATOM 1503 N N . LEU A 1 196 ? 33.327 13.653 35.010 1.00 29.68 196 LEU A N 1
ATOM 1504 C CA . LEU A 1 196 ? 33.451 12.336 34.389 1.00 31.73 196 LEU A CA 1
ATOM 1505 C C . LEU A 1 196 ? 32.577 11.351 35.137 1.00 30.00 196 LEU A C 1
ATOM 1506 O O . LEU A 1 196 ? 32.623 11.278 36.380 1.00 30.47 196 LEU A O 1
ATOM 1511 N N . ASN A 1 197 ? 31.668 10.705 34.454 1.00 30.06 197 ASN A N 1
ATOM 1512 C CA . ASN A 1 197 ? 30.871 9.677 35.120 1.00 31.29 197 ASN A CA 1
ATOM 1513 C C . ASN A 1 197 ? 31.787 8.689 35.896 1.00 29.82 197 ASN A C 1
ATOM 1514 O O . ASN A 1 197 ? 32.843 8.247 35.348 1.00 29.86 197 ASN A O 1
ATOM 1519 N N . THR A 1 198 ? 31.457 8.434 37.180 1.00 30.89 198 THR A N 1
ATOM 1520 C CA . THR A 1 198 ? 32.356 7.594 37.920 1.00 31.00 198 THR A CA 1
ATOM 1521 C C . THR A 1 198 ? 32.635 6.218 37.335 1.00 33.89 198 THR A C 1
ATOM 1522 O O . THR A 1 198 ? 33.722 5.680 37.577 1.00 30.88 198 THR A O 1
ATOM 1526 N N . THR A 1 199 ? 31.659 5.630 36.617 1.00 33.95 199 THR A N 1
ATOM 1527 C CA . THR A 1 199 ? 31.926 4.343 35.982 1.00 35.53 199 THR A CA 1
ATOM 1528 C C . THR A 1 199 ? 32.901 4.497 34.838 1.00 34.17 199 THR A C 1
ATOM 1529 O O . THR A 1 199 ? 33.834 3.706 34.689 1.00 32.23 199 THR A O 1
ATOM 1533 N N . LEU A 1 200 ? 32.772 5.590 34.078 1.00 30.22 200 LEU A N 1
ATOM 1534 C CA . LEU A 1 200 ? 33.751 5.838 32.991 1.00 31.21 200 LEU A CA 1
ATOM 1535 C C . LEU A 1 200 ? 35.112 6.190 33.556 1.00 29.62 200 LEU A C 1
ATOM 1536 O O . LEU A 1 200 ? 36.151 5.745 33.007 1.00 30.31 200 LEU A O 1
ATOM 1541 N N . LEU A 1 201 ? 35.143 6.883 34.728 1.00 28.44 201 LEU A N 1
ATOM 1542 C CA . LEU A 1 201 ? 36.424 7.175 35.325 1.00 28.96 201 LEU A CA 1
ATOM 1543 C C . LEU A 1 201 ? 37.169 5.841 35.656 1.00 29.23 201 LEU A C 1
ATOM 1544 O O . LEU A 1 201 ? 38.359 5.731 35.395 1.00 30.52 201 LEU A O 1
ATOM 1549 N N . GLU A 1 202 ? 36.444 4.897 36.239 1.00 30.61 202 GLU A N 1
ATOM 1550 C CA . GLU A 1 202 ? 37.062 3.625 36.546 1.00 30.21 202 GLU A CA 1
ATOM 1551 C C . GLU A 1 202 ? 37.535 2.911 35.272 1.00 31.82 202 GLU A C 1
ATOM 1552 O O . GLU A 1 202 ? 38.624 2.372 35.250 1.00 32.67 202 GLU A O 1
ATOM 1558 N N . THR A 1 203 ? 36.694 2.922 34.226 1.00 29.45 203 THR A N 1
ATOM 1559 C CA . THR A 1 203 ? 37.057 2.271 32.917 1.00 30.84 203 THR A CA 1
ATOM 1560 C C . THR A 1 203 ? 38.353 2.855 32.396 1.00 33.22 203 THR A C 1
ATOM 1561 O O . THR A 1 203 ? 39.284 2.134 31.935 1.00 32.88 203 THR A O 1
ATOM 1565 N N . LEU A 1 204 ? 38.440 4.178 32.415 1.00 30.99 204 LEU A N 1
ATOM 1566 C CA . LEU A 1 204 ? 39.588 4.912 31.826 1.00 29.38 204 LEU A CA 1
ATOM 1567 C C . LEU A 1 204 ? 40.841 4.773 32.713 1.00 31.30 204 LEU A C 1
ATOM 1568 O O . LEU A 1 204 ? 41.932 4.626 32.188 1.00 32.74 204 LEU A O 1
ATOM 1573 N N . ARG A 1 205 ? 40.669 4.763 34.045 1.00 29.80 205 ARG A N 1
ATOM 1574 C CA . ARG A 1 205 ? 41.790 4.431 34.916 1.00 32.13 205 ARG A CA 1
ATOM 1575 C C . ARG A 1 205 ? 42.365 3.042 34.650 1.00 34.48 205 ARG A C 1
ATOM 1576 O O . ARG A 1 205 ? 43.598 2.853 34.688 1.00 34.85 205 ARG A O 1
ATOM 1584 N N . ASN A 1 206 ? 41.479 2.077 34.345 1.00 32.86 206 ASN A N 1
ATOM 1585 C CA . ASN A 1 206 ? 41.950 0.722 33.995 1.00 37.38 206 ASN A CA 1
ATOM 1586 C C . ASN A 1 206 ? 42.890 0.735 32.804 1.00 39.75 206 ASN A C 1
ATOM 1587 O O . ASN A 1 206 ? 43.922 0.028 32.785 1.00 42.30 206 ASN A O 1
ATOM 1592 N N . ILE A 1 207 ? 42.529 1.488 31.752 1.00 35.08 207 ILE A N 1
ATOM 1593 C CA . ILE A 1 207 ? 43.304 1.383 30.543 1.00 36.45 207 ILE A CA 1
ATOM 1594 C C . ILE A 1 207 ? 44.402 2.422 30.411 1.00 36.89 207 ILE A C 1
ATOM 1595 O O . ILE A 1 207 ? 45.247 2.262 29.569 1.00 35.32 207 ILE A O 1
ATOM 1600 N N . CYS A 1 208 ? 44.373 3.449 31.272 1.00 32.87 208 CYS A N 1
ATOM 1601 C CA . CYS A 1 208 ? 45.345 4.539 31.203 1.00 31.58 208 CYS A CA 1
ATOM 1602 C C . CYS A 1 208 ? 45.978 4.649 32.621 1.00 36.26 208 CYS A C 1
ATOM 1603 O O . CYS A 1 208 ? 45.801 5.703 33.283 1.00 36.76 208 CYS A O 1
ATOM 1606 N N . PRO A 1 209 ? 46.714 3.592 33.059 1.00 38.11 209 PRO A N 1
ATOM 1607 C CA . PRO A 1 209 ? 47.264 3.655 34.430 1.00 43.23 209 PRO A CA 1
ATOM 1608 C C . PRO A 1 209 ? 48.276 4.780 34.487 1.00 47.27 209 PRO A C 1
ATOM 1609 O O . PRO A 1 209 ? 48.886 5.108 33.469 1.00 49.13 209 PRO A O 1
ATOM 1613 N N . GLN A 1 210 ? 48.442 5.384 35.671 1.00 51.89 210 GLN A N 1
ATOM 1614 C CA . GLN A 1 210 ? 49.117 6.682 35.833 1.00 59.29 210 GLN A CA 1
ATOM 1615 C C . GLN A 1 210 ? 50.563 6.767 35.291 1.00 69.23 210 GLN A C 1
ATOM 1616 O O . GLN A 1 210 ? 50.978 7.834 34.775 1.00 75.49 210 GLN A O 1
ATOM 1622 N N . GLY A 1 211 ? 51.316 5.661 35.370 1.00 73.92 211 GLY A N 1
ATOM 1623 C CA . GLY A 1 211 ? 52.667 5.621 34.755 1.00 80.55 211 GLY A CA 1
ATOM 1624 C C . GLY A 1 211 ? 52.822 4.927 33.396 1.00 82.89 211 GLY A C 1
ATOM 1625 O O . GLY A 1 211 ? 53.944 4.601 32.967 1.00 81.57 211 GLY A O 1
ATOM 1626 N N . GLY A 1 212 ? 51.706 4.709 32.701 1.00 75.46 212 GLY A N 1
ATOM 1627 C CA . GLY A 1 212 ? 51.680 3.761 31.591 1.00 66.40 212 GLY A CA 1
ATOM 1628 C C . GLY A 1 212 ? 51.873 4.366 30.206 1.00 60.32 212 GLY A C 1
ATOM 1629 O O . GLY A 1 212 ? 52.299 5.504 30.045 1.00 56.85 212 GLY A O 1
ATOM 1630 N N . ASN A 1 213 ? 51.548 3.569 29.206 1.00 59.67 213 ASN A N 1
ATOM 1631 C CA . ASN A 1 213 ? 51.646 4.000 27.817 1.00 53.08 213 ASN A CA 1
ATOM 1632 C C . ASN A 1 213 ? 50.501 4.953 27.460 1.00 50.90 213 ASN A C 1
ATOM 1633 O O . ASN A 1 213 ? 49.352 4.517 27.242 1.00 49.55 213 ASN A O 1
ATOM 1638 N N . GLY A 1 214 ? 50.834 6.241 27.362 1.00 47.44 214 GLY A N 1
ATOM 1639 C CA . GLY A 1 214 ? 49.876 7.294 27.010 1.00 45.24 214 GLY A CA 1
ATOM 1640 C C . GLY A 1 214 ? 49.391 7.247 25.567 1.00 41.82 214 GLY A C 1
ATOM 1641 O O . GLY A 1 214 ? 48.609 8.121 25.180 1.00 36.87 214 GLY A O 1
ATOM 1642 N N . SER A 1 215 ? 49.934 6.309 24.754 1.00 46.36 215 SER A N 1
ATOM 1643 C CA . SER A 1 215 ? 49.473 6.080 23.369 1.00 46.37 215 SER A CA 1
ATOM 1644 C C . SER A 1 215 ? 48.305 5.068 23.219 1.00 45.15 215 SER A C 1
ATOM 1645 O O . SER A 1 215 ? 47.764 4.930 22.101 1.00 45.38 215 SER A O 1
ATOM 1648 N N . THR A 1 216 ? 47.922 4.364 24.315 1.00 43.78 216 THR A N 1
ATOM 1649 C CA . THR A 1 216 ? 46.865 3.339 24.274 1.00 42.30 216 THR A CA 1
ATOM 1650 C C . THR A 1 216 ? 45.619 4.129 23.859 1.00 34.46 216 THR A C 1
ATOM 1651 O O . THR A 1 216 ? 45.463 5.238 24.339 1.00 39.46 216 THR A O 1
ATOM 1655 N N . ILE A 1 217 ? 44.658 3.551 23.110 1.00 33.34 217 ILE A N 1
ATOM 1656 C CA . ILE A 1 217 ? 43.484 4.358 22.669 1.00 31.21 217 ILE A CA 1
ATOM 1657 C C . ILE A 1 217 ? 42.134 3.827 23.130 1.00 32.01 217 ILE A C 1
ATOM 1658 O O . ILE A 1 217 ? 41.983 2.613 23.388 1.00 34.93 217 ILE A O 1
ATOM 1663 N N . THR A 1 218 ? 41.155 4.717 23.214 1.00 30.60 218 THR A N 1
ATOM 1664 C CA . THR A 1 218 ? 39.789 4.236 23.494 1.00 31.10 218 THR A CA 1
ATOM 1665 C C . THR A 1 218 ? 38.837 4.914 22.506 1.00 31.89 218 THR A C 1
ATOM 1666 O O . THR A 1 218 ? 39.225 5.853 21.763 1.00 31.93 218 THR A O 1
ATOM 1670 N N . ASN A 1 219 ? 37.599 4.489 22.481 1.00 30.29 219 ASN A N 1
ATOM 1671 C CA . ASN A 1 219 ? 36.597 5.105 21.591 1.00 29.76 219 ASN A CA 1
ATOM 1672 C C . ASN A 1 219 ? 36.184 6.488 22.127 1.00 31.06 219 ASN A C 1
ATOM 1673 O O . ASN A 1 219 ? 35.900 6.642 23.322 1.00 30.23 219 ASN A O 1
ATOM 1678 N N . LEU A 1 220 ? 36.200 7.507 21.253 1.00 27.33 220 LEU A N 1
ATOM 1679 C CA . LEU A 1 220 ? 35.579 8.812 21.621 1.00 25.63 220 LEU A CA 1
ATOM 1680 C C . LEU A 1 220 ? 34.114 8.692 21.927 1.00 28.31 220 LEU A C 1
ATOM 1681 O O . LEU A 1 220 ? 33.569 9.470 22.732 1.00 28.77 220 LEU A O 1
ATOM 1686 N N . ASP A 1 221 ? 33.437 7.729 21.306 1.00 28.57 221 ASP A N 1
ATOM 1687 C CA . ASP A 1 221 ? 32.008 7.468 21.600 1.00 30.23 221 ASP A CA 1
ATOM 1688 C C . ASP A 1 221 ? 31.881 6.050 22.136 1.00 32.38 221 ASP A C 1
ATOM 1689 O O . ASP A 1 221 ? 32.010 5.063 21.410 1.00 30.99 221 ASP A O 1
ATOM 1694 N N . GLN A 1 222 ? 31.752 5.955 23.469 1.00 30.69 222 GLN A N 1
ATOM 1695 C CA . GLN A 1 222 ? 31.654 4.682 24.171 1.00 30.72 222 GLN A CA 1
ATOM 1696 C C . GLN A 1 222 ? 30.337 3.973 23.871 1.00 34.90 222 GLN A C 1
ATOM 1697 O O . GLN A 1 222 ? 30.151 2.803 24.274 1.00 38.75 222 GLN A O 1
ATOM 1703 N N . THR A 1 223 ? 29.400 4.642 23.192 1.00 32.51 223 THR A N 1
ATOM 1704 C CA . THR A 1 223 ? 28.075 4.006 22.967 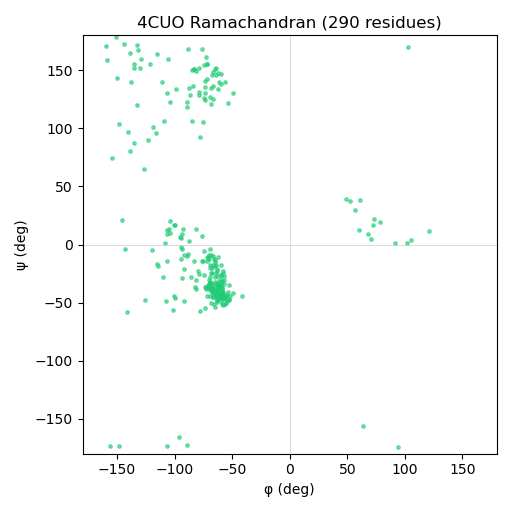1.00 34.11 223 THR A CA 1
ATOM 1705 C C . THR A 1 223 ? 27.936 3.449 21.572 1.00 34.97 223 THR A C 1
ATOM 1706 O O . THR A 1 223 ? 27.633 2.266 21.439 1.00 33.97 223 THR A O 1
ATOM 1710 N N . THR A 1 224 ? 28.130 4.294 20.553 1.00 33.41 224 THR A N 1
ATOM 1711 C CA . THR A 1 224 ? 28.246 3.796 19.164 1.00 34.86 224 THR A CA 1
ATOM 1712 C C . THR A 1 224 ? 29.613 4.258 18.536 1.00 33.54 224 THR A C 1
ATOM 1713 O O . THR A 1 224 ? 29.751 5.340 17.876 1.00 32.00 224 THR A O 1
ATOM 1717 N N . PRO A 1 225 ? 30.643 3.410 18.715 1.00 32.94 225 PRO A N 1
ATOM 1718 C CA . PRO A 1 225 ? 31.987 3.895 18.440 1.00 31.50 225 PRO A CA 1
ATOM 1719 C C . PRO A 1 225 ? 32.266 4.167 16.989 1.00 30.41 225 PRO A C 1
ATOM 1720 O O . PRO A 1 225 ? 33.169 4.947 16.716 1.00 29.38 225 PRO A O 1
ATOM 1724 N N . ASP A 1 226 ? 31.539 3.522 16.066 1.00 30.69 226 ASP A N 1
ATOM 1725 C CA . ASP A 1 226 ? 31.804 3.766 14.616 1.00 32.00 226 ASP A CA 1
ATOM 1726 C C . ASP A 1 226 ? 30.634 4.454 13.861 1.00 33.75 226 ASP A C 1
ATOM 1727 O O . ASP A 1 226 ? 30.802 4.987 12.742 1.00 33.97 226 ASP A O 1
ATOM 1732 N N . ALA A 1 227 ? 29.467 4.398 14.432 1.00 33.64 227 ALA A N 1
ATOM 1733 C CA . ALA A 1 227 ? 28.259 4.956 13.809 1.00 34.63 227 ALA A CA 1
ATOM 1734 C C . ALA A 1 227 ? 28.194 6.459 13.984 1.00 33.62 227 ALA A C 1
ATOM 1735 O O . ALA A 1 227 ? 28.321 7.009 15.118 1.00 32.48 227 ALA A O 1
ATOM 1737 N N . PHE A 1 228 ? 27.989 7.147 12.851 1.00 32.31 228 PHE A N 1
ATOM 1738 C CA . PHE A 1 228 ? 27.872 8.618 12.918 1.00 32.29 228 PHE A CA 1
ATOM 1739 C C . PHE A 1 228 ? 26.422 8.961 13.254 1.00 35.70 228 PHE A C 1
ATOM 1740 O O . PHE A 1 228 ? 25.474 8.790 12.446 1.00 35.75 228 PHE A O 1
ATOM 1748 N N . ASP A 1 229 ? 26.246 9.377 14.515 1.00 34.90 229 ASP A N 1
ATOM 1749 C CA . ASP A 1 229 ? 24.918 9.548 15.048 1.00 35.64 229 ASP A CA 1
ATOM 1750 C C . ASP A 1 229 ? 24.977 10.543 16.200 1.00 36.88 229 ASP A C 1
ATOM 1751 O O . ASP A 1 229 ? 26.023 11.116 16.484 1.00 34.18 229 ASP A O 1
ATOM 1756 N N . ASN A 1 230 ? 23.854 10.707 16.897 1.00 36.80 230 ASN A N 1
ATOM 1757 C CA . ASN A 1 230 ? 23.837 11.731 17.928 1.00 37.22 230 ASN A CA 1
ATOM 1758 C C . ASN A 1 230 ? 24.213 11.175 19.269 1.00 37.02 230 ASN A C 1
ATOM 1759 O O . ASN A 1 230 ? 24.061 11.860 20.291 1.00 36.60 230 ASN A O 1
ATOM 1764 N N . LYS A 1 231 ? 24.761 9.963 19.296 1.00 35.28 231 LYS A N 1
ATOM 1765 C CA . LYS A 1 231 ? 24.996 9.364 20.649 1.00 36.63 231 LYS A CA 1
ATOM 1766 C C . LYS A 1 231 ? 26.106 10.129 21.359 1.00 35.21 231 LYS A C 1
ATOM 1767 O O . LYS A 1 231 ? 26.193 10.064 22.595 1.00 35.92 231 LYS A O 1
ATOM 1773 N N . TYR A 1 232 ? 26.944 10.855 20.626 1.00 34.39 232 TYR A N 1
ATOM 1774 C CA . TYR A 1 232 ? 27.983 11.687 21.259 1.00 30.87 232 TYR A CA 1
ATOM 1775 C C . TYR A 1 232 ? 27.335 12.622 22.254 1.00 31.66 232 TYR A C 1
ATOM 1776 O O . TYR A 1 232 ? 27.876 12.871 23.367 1.00 31.17 232 TYR A O 1
ATOM 1785 N N . PHE A 1 233 ? 26.210 13.207 21.825 1.00 34.46 233 PHE A N 1
ATOM 1786 C CA . PHE A 1 233 ? 25.510 14.167 22.679 1.00 32.43 233 PHE A CA 1
ATOM 1787 C C . PHE A 1 233 ? 24.791 13.570 23.874 1.00 34.95 233 PHE A C 1
ATOM 1788 O O . PHE A 1 233 ? 24.869 14.120 24.995 1.00 34.41 233 PHE A O 1
ATOM 1796 N N . SER A 1 234 ? 24.088 12.473 23.650 1.00 36.16 234 SER A N 1
ATOM 1797 C CA A SER A 1 234 ? 23.411 11.839 24.760 0.70 37.49 234 SER A CA 1
ATOM 1798 C CA B SER A 1 234 ? 23.409 11.792 24.733 0.30 36.77 234 SER A CA 1
ATOM 1799 C C . SER A 1 234 ? 24.447 11.289 25.733 1.00 35.89 234 SER A C 1
ATOM 1800 O O . SER A 1 234 ? 24.144 11.211 26.950 1.00 37.21 234 SER A O 1
ATOM 1805 N N . ASN A 1 235 ? 25.656 10.927 25.250 1.00 33.92 235 ASN A N 1
ATOM 1806 C CA . ASN A 1 235 ? 26.766 10.533 26.173 1.00 33.22 235 ASN A CA 1
ATOM 1807 C C . ASN A 1 235 ? 27.085 11.682 27.098 1.00 33.05 235 ASN A C 1
ATOM 1808 O O . ASN A 1 235 ? 27.242 11.474 28.334 1.00 33.79 235 ASN A O 1
ATOM 1813 N N . LEU A 1 236 ? 27.142 12.900 26.568 1.00 33.87 236 LEU A N 1
ATOM 1814 C CA . LEU A 1 236 ? 27.527 14.036 27.461 1.00 34.15 236 LEU A CA 1
ATOM 1815 C C . LEU A 1 236 ? 26.501 14.193 28.577 1.00 35.97 236 LEU A C 1
ATOM 1816 O O . LEU A 1 236 ? 26.849 14.656 29.677 1.00 36.23 236 LEU A O 1
ATOM 1821 N N . GLN A 1 237 ? 25.232 13.874 28.299 1.00 36.34 237 GLN A N 1
ATOM 1822 C CA . GLN A 1 237 ? 24.164 14.035 29.304 1.00 37.33 237 GLN A CA 1
ATOM 1823 C C . GL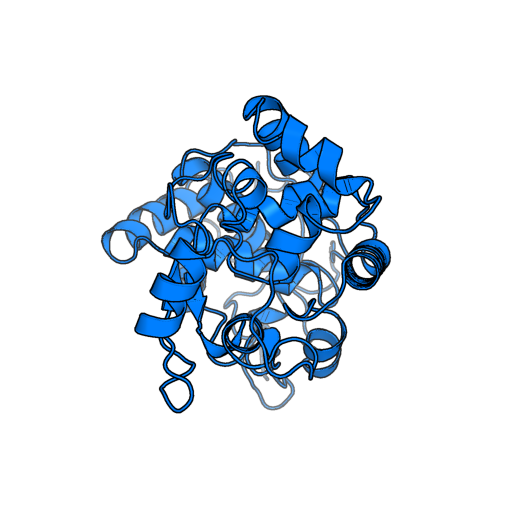N A 1 237 ? 24.356 13.130 30.479 1.00 38.13 237 GLN A C 1
ATOM 1824 O O . GLN A 1 237 ? 23.835 13.425 31.562 1.00 39.58 237 GLN A O 1
ATOM 1830 N N . THR A 1 238 ? 25.008 11.987 30.241 1.00 36.48 238 THR A N 1
ATOM 1831 C CA . THR A 1 238 ? 25.345 11.052 31.330 1.00 35.78 238 THR A CA 1
ATOM 1832 C C . THR A 1 238 ? 26.846 11.135 31.717 1.00 35.15 238 THR A C 1
ATOM 1833 O O . THR A 1 238 ? 27.431 10.151 32.244 1.00 33.56 238 THR A O 1
ATOM 1837 N N . GLN A 1 239 ? 27.512 12.252 31.365 1.00 32.12 239 GLN A N 1
ATOM 1838 C CA . GLN A 1 239 ? 28.929 12.456 31.729 1.00 29.29 239 GLN A CA 1
ATOM 1839 C C . GLN A 1 239 ? 29.865 11.387 31.130 1.00 30.68 239 GLN A C 1
ATOM 1840 O O . GLN A 1 239 ? 30.867 11.023 31.725 1.00 31.55 239 GLN A O 1
ATOM 1846 N N . TYR A 1 240 ? 29.576 10.975 29.875 1.00 29.20 240 TYR A N 1
ATOM 1847 C CA . TYR A 1 240 ? 30.366 9.963 29.200 1.00 32.01 240 TYR A CA 1
ATOM 1848 C C . TYR A 1 240 ? 31.227 10.593 28.120 1.00 30.66 240 TYR A C 1
ATOM 1849 O O . TYR A 1 240 ? 31.789 9.867 27.318 1.00 29.88 240 TYR A O 1
ATOM 1858 N N . GLY A 1 241 ? 31.342 11.935 28.124 1.00 30.75 241 GLY A N 1
ATOM 1859 C CA . GLY A 1 241 ? 32.356 12.629 27.233 1.00 29.49 241 GLY A CA 1
ATOM 1860 C C . GLY A 1 241 ? 33.773 12.154 27.578 1.00 29.87 241 GLY A C 1
ATOM 1861 O O . GLY A 1 241 ? 34.115 12.095 28.800 1.00 29.11 241 GLY A O 1
ATOM 1862 N N . ILE A 1 242 ? 34.633 11.905 26.563 1.00 27.57 242 ILE A N 1
ATOM 1863 C CA . ILE A 1 242 ? 35.942 11.343 26.860 1.00 27.02 242 ILE A CA 1
ATOM 1864 C C . ILE A 1 242 ? 36.912 12.521 27.043 1.00 27.21 242 ILE A C 1
ATOM 1865 O O . ILE A 1 242 ? 37.682 12.538 28.000 1.00 28.76 242 ILE A O 1
ATOM 1870 N N . LEU A 1 243 ? 36.918 13.493 26.120 1.00 27.30 243 LEU A N 1
ATOM 1871 C CA . LEU A 1 243 ? 37.838 14.640 26.302 1.00 27.04 243 LEU A CA 1
ATOM 1872 C C . LEU A 1 243 ? 37.227 15.674 27.223 1.00 28.94 243 LEU A C 1
ATOM 1873 O O . LEU A 1 243 ? 36.001 15.796 27.324 1.00 29.59 243 LEU A O 1
ATOM 1878 N N . GLN A 1 244 ? 38.083 16.415 27.943 1.00 28.09 244 GLN A N 1
ATOM 1879 C CA . GLN A 1 244 ? 37.611 17.523 28.728 1.00 31.04 244 GLN A CA 1
ATOM 1880 C C . GLN A 1 244 ? 36.785 18.480 27.858 1.00 32.28 244 GLN A C 1
ATOM 1881 O O . GLN A 1 244 ? 35.744 18.948 28.302 1.00 31.87 244 GLN A O 1
ATOM 1887 N N . THR A 1 245 ? 37.238 18.732 26.625 1.00 29.09 245 THR A N 1
ATOM 1888 C CA . THR A 1 245 ? 36.537 19.669 25.749 1.00 30.74 245 THR A CA 1
ATOM 1889 C C . THR A 1 245 ? 35.198 19.123 25.230 1.00 31.37 245 THR A C 1
ATOM 1890 O O . THR A 1 245 ? 34.344 19.915 24.780 1.00 33.01 245 THR A O 1
ATOM 1894 N N . ASP A 1 246 ? 34.979 17.824 25.370 1.00 29.81 246 ASP A N 1
ATOM 1895 C CA . ASP A 1 246 ? 33.683 17.174 25.059 1.00 29.05 246 ASP A CA 1
ATOM 1896 C C . ASP A 1 246 ? 32.730 17.458 26.241 1.00 28.69 246 ASP A C 1
ATOM 1897 O O . ASP A 1 246 ? 31.703 18.164 26.068 1.00 29.71 246 ASP A O 1
ATOM 1902 N N . GLN A 1 247 ? 33.154 17.053 27.455 1.00 28.86 247 GLN A N 1
ATOM 1903 C CA . GLN A 1 247 ? 32.228 17.160 28.574 1.00 30.13 247 GLN A CA 1
ATOM 1904 C C . GLN A 1 247 ? 31.865 18.630 28.909 1.00 32.47 247 GLN A C 1
ATOM 1905 O O . GLN A 1 247 ? 30.717 18.935 29.329 1.00 32.94 247 GLN A O 1
ATOM 1911 N N . GLU A 1 248 ? 32.818 19.552 28.692 1.00 29.70 248 GLU A N 1
ATOM 1912 C CA . GLU A 1 248 ? 32.564 20.968 28.989 1.00 33.47 248 GLU A CA 1
ATOM 1913 C C . GLU A 1 248 ? 31.397 21.563 28.197 1.00 33.60 248 GLU A C 1
ATOM 1914 O O . GLU A 1 248 ? 30.794 22.558 28.651 1.00 35.07 248 GLU A O 1
ATOM 1920 N N . LEU A 1 249 ? 31.099 21.005 27.015 1.00 34.11 249 LEU A N 1
ATOM 1921 C CA . LEU A 1 249 ? 29.971 21.559 26.234 1.00 34.81 249 LEU A CA 1
ATOM 1922 C C . LEU A 1 249 ? 28.651 21.378 27.015 1.00 37.23 249 LEU A C 1
ATOM 1923 O O . LEU A 1 249 ? 27.699 22.155 26.843 1.00 37.21 249 LEU A O 1
ATOM 1928 N N . PHE A 1 250 ? 28.610 20.351 27.859 1.00 36.61 250 PHE A N 1
ATOM 1929 C CA . PHE A 1 250 ? 27.392 20.061 28.644 1.00 37.01 250 PHE A CA 1
ATOM 1930 C C . PHE A 1 250 ? 27.466 20.565 30.064 1.00 40.42 250 PHE A C 1
ATOM 1931 O O . PHE A 1 250 ? 26.510 21.198 30.564 1.00 39.86 250 PHE A O 1
ATOM 1939 N N . SER A 1 251 ? 28.598 20.309 30.703 1.00 36.45 251 SER A N 1
ATOM 1940 C CA . SER A 1 251 ? 28.699 20.458 32.171 1.00 38.79 251 SER A CA 1
ATOM 1941 C C . SER A 1 251 ? 29.168 21.811 32.656 1.00 40.78 251 SER A C 1
ATOM 1942 O O . SER A 1 251 ? 29.139 22.049 33.841 1.00 43.00 251 SER A O 1
ATOM 1945 N N . THR A 1 252 ? 29.624 22.701 31.790 1.00 41.86 252 THR A N 1
ATOM 1946 C CA . THR A 1 252 ? 30.110 24.012 32.227 1.00 44.44 252 THR A CA 1
ATOM 1947 C C . THR A 1 252 ? 28.947 24.881 32.802 1.00 48.79 252 THR A C 1
ATOM 1948 O O . THR A 1 252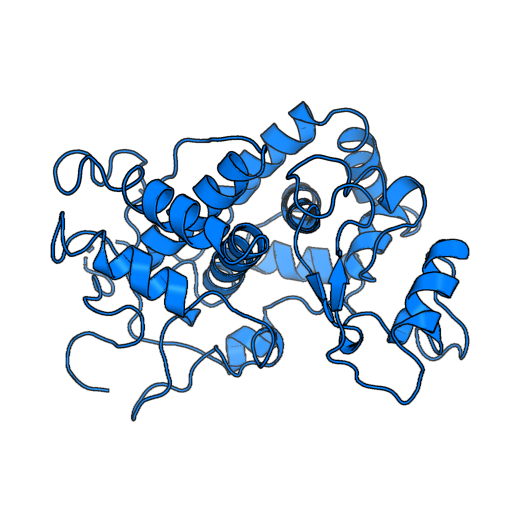 ? 27.908 25.075 32.142 1.00 48.42 252 THR A O 1
ATOM 1952 N N . LYS A 1 253 ? 29.134 25.354 34.031 1.00 50.83 253 LYS A N 1
ATOM 1953 C CA . LYS A 1 253 ? 28.093 26.174 34.739 1.00 53.25 253 LYS A CA 1
ATOM 1954 C C . LYS A 1 253 ? 27.667 27.365 33.887 1.00 52.52 253 LYS A C 1
ATOM 1955 O O . LYS A 1 253 ? 28.523 28.150 33.395 1.00 52.48 253 LYS A O 1
ATOM 1961 N N . GLY A 1 254 ? 26.363 27.415 33.608 1.00 51.53 254 GLY A N 1
ATOM 1962 C CA . GLY A 1 254 ? 25.766 28.561 32.909 1.00 55.94 254 GLY A CA 1
ATOM 1963 C C . GLY A 1 254 ? 26.089 28.671 31.418 1.00 54.74 254 GLY A C 1
ATOM 1964 O O . GLY A 1 254 ? 25.869 29.732 30.779 1.00 56.34 254 GLY A O 1
ATOM 1965 N N . ALA A 1 255 ? 26.562 27.570 30.837 1.00 51.38 255 ALA A N 1
ATOM 1966 C CA . ALA A 1 255 ? 26.901 27.533 29.420 1.00 49.25 255 ALA A CA 1
ATOM 1967 C C . ALA A 1 255 ? 25.666 27.520 28.550 1.00 51.99 255 ALA A C 1
ATOM 1968 O O . ALA A 1 255 ? 24.725 26.763 28.820 1.00 55.10 255 ALA A O 1
ATOM 1970 N N . ASN A 1 256 ? 25.688 28.329 27.491 1.00 51.83 256 ASN A N 1
ATOM 1971 C CA . ASN A 1 256 ? 24.688 28.291 26.448 1.00 53.20 256 ASN A CA 1
ATOM 1972 C C . ASN A 1 256 ? 24.801 27.041 25.546 1.00 51.26 256 ASN A C 1
ATOM 1973 O O . ASN A 1 256 ? 23.889 26.722 24.789 1.00 53.05 256 ASN A O 1
ATOM 1978 N N . THR A 1 257 ? 25.895 26.296 25.675 1.00 45.79 257 THR A N 1
ATOM 1979 C CA . THR A 1 257 ? 26.119 25.118 24.840 1.00 44.83 257 THR A CA 1
ATOM 1980 C C . THR A 1 257 ? 25.309 23.936 25.367 1.00 42.28 257 THR A C 1
ATOM 1981 O O . THR A 1 257 ? 24.949 23.073 24.598 1.00 41.17 257 THR A O 1
ATOM 1985 N N . THR A 1 258 ? 24.987 23.937 26.670 1.00 43.25 258 THR A N 1
ATOM 1986 C CA . THR A 1 258 ? 24.174 22.877 27.273 1.00 42.38 258 THR A CA 1
ATOM 1987 C C . THR A 1 258 ? 22.854 22.641 26.538 1.00 44.28 258 THR A C 1
ATOM 1988 O O . THR A 1 258 ? 22.495 21.507 26.219 1.00 43.80 258 THR A O 1
ATOM 1992 N N . ALA A 1 259 ? 22.132 23.724 26.218 1.00 44.99 259 ALA A N 1
ATOM 1993 C CA . ALA A 1 259 ? 20.863 23.565 25.553 1.00 46.82 259 ALA A CA 1
ATOM 1994 C C . ALA A 1 259 ? 21.037 22.974 24.157 1.00 45.66 259 ALA A C 1
ATOM 1995 O O . ALA A 1 259 ? 20.158 22.232 23.673 1.00 45.56 259 ALA A O 1
ATOM 1997 N N . ILE A 1 260 ? 22.144 23.316 23.494 1.00 42.51 260 ILE A N 1
ATOM 1998 C CA . ILE A 1 260 ? 22.352 22.840 22.126 1.00 44.22 260 ILE A CA 1
ATOM 1999 C C . ILE A 1 260 ? 22.606 21.303 22.202 1.00 41.84 260 ILE A C 1
ATOM 2000 O O . ILE A 1 260 ? 22.015 20.512 21.426 1.00 42.01 260 ILE A O 1
ATOM 2005 N N . VAL A 1 261 ? 23.438 20.900 23.158 1.00 41.84 261 VAL A N 1
ATOM 2006 C CA . VAL A 1 261 ? 23.732 19.467 23.447 1.00 40.59 261 VAL A CA 1
ATOM 2007 C C . VAL A 1 261 ? 22.425 18.692 23.702 1.00 42.76 261 VAL A C 1
ATOM 2008 O O . VAL A 1 261 ? 22.198 17.628 23.094 1.00 41.59 261 VAL A O 1
ATOM 2012 N N . THR A 1 262 ? 21.552 19.232 24.566 1.00 43.31 262 THR A N 1
ATOM 2013 C CA . THR A 1 262 ? 20.332 18.479 24.932 1.00 45.64 262 THR A CA 1
ATOM 2014 C C . THR A 1 262 ? 19.416 18.399 23.696 1.00 47.58 262 THR A C 1
ATOM 2015 O O . THR A 1 262 ? 18.734 17.381 23.495 1.00 50.01 262 THR A O 1
ATOM 2019 N N . LYS A 1 263 ? 19.393 19.458 22.889 1.00 47.50 263 LYS A N 1
ATOM 2020 C CA . LYS A 1 263 ? 18.574 19.443 21.668 1.00 49.77 263 LYS A CA 1
ATOM 2021 C C . LYS A 1 263 ? 19.089 18.364 20.745 1.00 47.15 263 LYS A C 1
ATOM 2022 O O . LYS A 1 263 ? 18.301 17.581 20.227 1.00 47.37 263 LYS A O 1
ATOM 2028 N N . PHE A 1 264 ? 20.404 18.325 20.528 1.00 44.41 264 PHE A N 1
ATOM 2029 C CA . PHE A 1 264 ? 20.968 17.370 19.560 1.00 43.42 264 PHE A CA 1
ATOM 2030 C C . PHE A 1 264 ? 20.859 15.917 20.102 1.00 44.05 264 PHE A C 1
ATOM 2031 O O . PHE A 1 264 ? 20.694 14.957 19.318 1.00 44.42 264 PHE A O 1
ATOM 2039 N N . SER A 1 265 ? 20.908 15.740 21.436 1.00 42.91 265 SER A N 1
ATOM 2040 C CA A SER A 1 265 ? 20.662 14.430 22.051 0.60 43.45 265 SER A CA 1
ATOM 2041 C CA B SER A 1 265 ? 20.673 14.440 22.036 0.40 42.57 265 SER A CA 1
ATOM 2042 C C . SER A 1 265 ? 19.257 13.910 21.760 1.00 44.96 265 SER A C 1
ATOM 2043 O O . SER A 1 265 ? 19.056 12.695 21.631 1.00 45.83 265 SER A O 1
ATOM 2048 N N . ALA A 1 266 ? 18.279 14.821 21.717 1.00 46.89 266 ALA A N 1
ATOM 2049 C CA . ALA A 1 266 ? 16.883 14.438 21.565 1.00 50.75 266 ALA A CA 1
ATOM 2050 C C . ALA A 1 266 ? 16.451 14.404 20.104 1.00 49.43 266 ALA A C 1
ATOM 2051 O O . ALA A 1 266 ? 15.422 13.779 19.777 1.00 51.58 266 ALA A O 1
ATOM 2053 N N . ASN A 1 267 ? 17.191 15.103 19.239 1.00 47.05 267 ASN A N 1
ATOM 2054 C CA . ASN A 1 267 ? 16.782 15.257 17.841 1.00 47.25 267 ASN A CA 1
ATOM 2055 C C . ASN A 1 267 ? 17.973 15.045 16.894 1.00 47.06 267 ASN A C 1
ATOM 2056 O O . ASN A 1 267 ? 18.711 15.995 16.580 1.00 45.36 267 ASN A O 1
ATOM 2061 N N . GLN A 1 268 ? 18.215 13.785 16.506 1.00 46.25 268 GLN A N 1
ATOM 2062 C CA . GLN A 1 268 ? 19.370 13.518 15.634 1.00 44.00 268 GLN A CA 1
ATOM 2063 C C . GLN A 1 268 ? 19.279 14.266 14.310 1.00 45.48 268 GLN A C 1
ATOM 2064 O O . GLN A 1 268 ? 20.324 14.663 13.757 1.00 41.17 268 GLN A O 1
ATOM 2070 N N . SER A 1 269 ? 18.066 14.481 13.813 1.00 46.86 269 SER A N 1
ATOM 2071 C CA . SER A 1 269 ? 17.924 15.209 12.530 1.00 51.81 269 SER A CA 1
ATOM 2072 C C . SER A 1 269 ? 18.326 16.688 12.657 1.00 49.44 269 SER A C 1
ATOM 2073 O O . SER A 1 269 ? 18.902 17.253 11.736 1.00 48.05 269 SER A O 1
ATOM 2076 N N . ALA A 1 270 ? 18.078 17.287 13.823 1.00 49.21 270 ALA A N 1
ATOM 2077 C CA . ALA A 1 270 ? 18.535 18.653 14.104 1.00 47.64 270 ALA A CA 1
ATOM 2078 C C . ALA A 1 270 ? 20.058 18.710 14.173 1.00 45.96 270 ALA A C 1
ATOM 2079 O O . ALA A 1 270 ? 20.686 19.628 13.650 1.00 44.95 270 ALA A O 1
ATOM 2081 N N . PHE A 1 271 ? 20.658 17.713 14.818 1.00 43.32 271 PHE A N 1
ATOM 2082 C CA . PHE A 1 271 ? 22.134 17.613 14.834 1.00 39.48 271 PHE A CA 1
ATOM 2083 C C . PHE A 1 271 ? 22.652 17.529 13.389 1.00 39.84 271 PHE A C 1
ATOM 2084 O O . PHE A 1 271 ? 23.570 18.282 12.999 1.00 37.33 271 PHE A O 1
ATOM 2092 N N . PHE A 1 272 ? 22.091 16.600 12.615 1.00 39.52 272 PHE A N 1
ATOM 2093 C CA . PHE A 1 272 ? 22.590 16.376 11.224 1.00 37.88 272 PHE A CA 1
ATOM 2094 C C . PHE A 1 272 ? 22.455 17.664 10.395 1.00 40.58 272 PHE A C 1
ATOM 2095 O O . PHE A 1 272 ? 23.386 18.034 9.647 1.00 40.43 272 PHE A O 1
ATOM 2103 N N . ASN A 1 273 ? 21.322 18.350 10.531 1.00 42.54 273 ASN A N 1
ATOM 2104 C CA . ASN A 1 273 ? 21.153 19.637 9.806 1.00 44.94 273 ASN A CA 1
ATOM 2105 C C . ASN A 1 273 ? 22.235 20.645 10.173 1.00 43.10 273 ASN A C 1
ATOM 2106 O O . ASN A 1 273 ? 22.848 21.239 9.308 1.00 41.14 273 ASN A O 1
ATOM 2111 N N . SER A 1 274 ? 22.497 20.810 11.479 1.00 42.55 274 SER A N 1
ATOM 2112 C CA . SER A 1 274 ? 23.536 21.737 11.923 1.00 41.59 274 SER A CA 1
ATOM 2113 C C . SER A 1 274 ? 24.909 21.281 11.509 1.00 40.71 274 SER A C 1
ATOM 2114 O O . SER A 1 274 ? 25.752 22.105 11.141 1.00 39.98 274 SER A O 1
ATOM 2117 N N . PHE A 1 275 ? 25.150 19.976 11.603 1.00 37.65 275 PHE A N 1
ATOM 2118 C CA . PHE A 1 275 ? 26.458 19.461 11.277 1.00 36.16 275 PHE A CA 1
ATOM 2119 C C . PHE A 1 275 ? 26.786 19.725 9.805 1.00 36.01 275 PHE A C 1
ATOM 2120 O O . PHE A 1 275 ? 27.910 20.172 9.488 1.00 34.13 275 PHE A O 1
ATOM 2128 N N . VAL A 1 276 ? 25.812 19.483 8.928 1.00 35.39 276 VAL A N 1
ATOM 2129 C CA . VAL A 1 276 ? 26.014 19.836 7.480 1.00 36.23 276 VAL A CA 1
ATOM 2130 C C . VAL A 1 276 ? 26.383 21.328 7.283 1.00 38.93 276 VAL A C 1
ATOM 2131 O O . VAL A 1 276 ? 27.417 21.671 6.596 1.00 37.29 276 VAL A O 1
ATOM 2135 N N . ALA A 1 277 ? 25.585 22.219 7.896 1.00 40.16 277 ALA A N 1
ATOM 2136 C CA . ALA A 1 277 ? 25.765 23.648 7.661 1.00 40.43 277 ALA A CA 1
ATOM 2137 C C . ALA A 1 277 ? 27.154 24.027 8.177 1.00 39.93 277 ALA A C 1
ATOM 2138 O O . ALA A 1 277 ? 27.870 24.765 7.509 1.00 37.49 277 ALA A O 1
ATOM 2140 N N . SER A 1 278 ? 27.548 23.465 9.342 1.00 38.64 278 SER A N 1
ATOM 2141 C CA . SER A 1 278 ? 28.857 23.794 9.948 1.00 36.18 278 SER A CA 1
ATOM 2142 C C . SER A 1 278 ? 30.051 23.266 9.122 1.00 34.82 278 SER A C 1
ATOM 2143 O O . SER A 1 278 ? 31.117 23.921 9.048 1.00 33.76 278 SER A O 1
ATOM 2146 N N . MET A 1 279 ? 29.899 22.049 8.587 1.00 33.71 279 MET A N 1
ATOM 2147 C CA . MET A 1 279 ? 30.897 21.458 7.719 1.00 34.56 279 MET A CA 1
ATOM 2148 C C . MET A 1 279 ? 31.125 22.322 6.487 1.00 36.04 279 MET A C 1
ATOM 2149 O O . MET A 1 279 ? 32.270 22.564 6.100 1.00 34.04 279 MET A O 1
ATOM 2154 N N . ILE A 1 280 ? 30.049 22.834 5.935 1.00 35.53 280 ILE A N 1
ATOM 2155 C CA . ILE A 1 280 ? 30.169 23.676 4.700 1.00 36.11 280 ILE A CA 1
ATOM 2156 C C . ILE A 1 280 ? 30.904 24.966 5.087 1.00 36.38 280 ILE A C 1
ATOM 2157 O O . ILE A 1 280 ? 31.816 25.462 4.382 1.00 35.92 280 ILE A O 1
ATOM 2162 N N . LYS A 1 281 ? 30.557 25.522 6.248 1.00 34.44 281 LYS A N 1
ATOM 2163 C CA A LYS A 1 281 ? 31.260 26.682 6.711 0.70 37.23 281 LYS A CA 1
ATOM 2164 C CA B LYS A 1 281 ? 31.266 26.690 6.739 0.30 35.39 281 LYS A CA 1
ATOM 2165 C C . LYS A 1 281 ? 32.752 26.405 6.931 1.00 34.90 281 LYS A C 1
ATOM 2166 O O . LYS A 1 281 ? 33.628 27.211 6.478 1.00 36.44 281 LYS A O 1
ATOM 2177 N N . MET A 1 282 ? 33.056 25.314 7.625 1.00 34.21 282 MET A N 1
ATOM 2178 C CA . MET A 1 282 ? 34.441 24.974 7.890 1.00 33.89 282 MET A CA 1
ATOM 2179 C C . MET A 1 282 ? 35.197 24.753 6.556 1.00 35.29 282 MET A C 1
ATOM 2180 O O . MET A 1 282 ? 36.352 25.144 6.429 1.00 33.65 282 MET A O 1
ATOM 2185 N N . GLY A 1 283 ? 34.498 24.183 5.579 1.00 33.93 283 GLY A N 1
ATOM 2186 C CA . GLY A 1 283 ? 35.108 23.853 4.267 1.00 31.83 283 GLY A CA 1
ATOM 2187 C C . GLY A 1 283 ? 35.439 25.080 3.440 1.00 35.89 283 GLY A C 1
ATOM 2188 O O . GLY A 1 283 ? 36.126 24.967 2.374 1.00 34.48 283 GLY A O 1
ATOM 2189 N N . ASN A 1 284 ? 34.934 26.260 3.831 1.00 34.69 284 ASN A N 1
ATOM 2190 C CA . ASN A 1 284 ? 35.159 27.500 3.087 1.00 38.24 284 ASN A CA 1
ATOM 2191 C C . ASN A 1 284 ? 36.192 28.414 3.764 1.00 36.74 284 ASN A C 1
ATOM 2192 O O . ASN A 1 284 ? 36.353 29.523 3.329 1.00 39.82 284 ASN A O 1
ATOM 2197 N N . ILE A 1 285 ? 36.886 27.917 4.788 1.00 36.36 285 ILE A N 1
ATOM 2198 C CA . ILE A 1 285 ? 37.931 28.718 5.466 1.00 35.36 285 ILE A CA 1
ATOM 2199 C C . ILE A 1 285 ? 39.214 28.812 4.592 1.00 34.28 285 ILE A C 1
ATOM 2200 O O . ILE A 1 285 ? 39.755 27.767 4.175 1.00 35.54 285 ILE A O 1
ATOM 2205 N N . GLY A 1 286 ? 39.679 30.067 4.337 1.00 36.42 286 GLY A N 1
ATOM 2206 C CA . GLY A 1 286 ? 40.980 30.306 3.749 1.00 36.70 286 GLY A CA 1
ATOM 2207 C C . GLY A 1 286 ? 41.284 29.550 2.455 1.00 36.44 286 GLY A C 1
ATOM 2208 O O . GLY A 1 286 ? 42.390 29.092 2.285 1.00 37.18 286 GLY A O 1
ATOM 2209 N N . VAL A 1 287 ? 40.297 29.394 1.589 1.00 36.12 287 VAL A N 1
ATOM 2210 C CA . VAL A 1 287 ? 40.517 28.493 0.426 1.00 34.16 287 VAL A CA 1
ATOM 2211 C C . VAL A 1 287 ? 41.242 29.245 -0.703 1.00 35.49 287 VAL A C 1
ATOM 2212 O O . VAL A 1 287 ? 41.128 30.485 -0.830 1.00 36.13 287 VAL A O 1
ATOM 2216 N N . LEU A 1 288 ? 42.006 28.491 -1.483 1.00 34.47 288 LEU A N 1
ATOM 2217 C CA . LEU A 1 288 ? 42.708 29.070 -2.635 1.00 34.62 288 LEU A CA 1
ATOM 2218 C C . LEU A 1 288 ? 41.867 28.740 -3.823 1.00 35.63 288 LEU A C 1
ATOM 2219 O O . LEU A 1 288 ? 41.461 27.592 -3.990 1.00 35.68 288 LEU A O 1
ATOM 2224 N N . THR A 1 289 ? 41.632 29.721 -4.685 1.00 35.32 289 THR A N 1
ATOM 2225 C CA . THR A 1 289 ? 40.710 29.438 -5.805 1.00 36.26 289 THR A CA 1
ATOM 2226 C C . THR A 1 289 ? 41.340 29.968 -7.045 1.00 40.00 289 THR A C 1
ATOM 2227 O O . THR A 1 289 ? 42.434 30.537 -7.025 1.00 37.98 289 THR A O 1
ATOM 2239 C CA . ASP A 1 291 ? 45.033 30.131 -10.342 1.00 40.13 291 ASP A CA 1
ATOM 2240 C C . ASP A 1 291 ? 45.923 30.351 -9.167 1.00 38.32 291 ASP A C 1
ATOM 2241 O O . ASP A 1 291 ? 47.113 30.679 -9.350 1.00 46.48 291 ASP A O 1
ATOM 2246 N N . GLU A 1 292 ? 45.333 30.414 -7.958 1.00 36.83 292 GLU A N 1
ATOM 2247 C CA . GLU A 1 292 ? 46.166 30.517 -6.723 1.00 39.18 292 GLU A CA 1
ATOM 2248 C C . GLU A 1 292 ? 46.586 29.118 -6.350 1.00 38.26 292 GLU A C 1
ATOM 2249 O O . GLU A 1 292 ? 45.753 28.221 -6.384 1.00 36.66 292 GLU A O 1
ATOM 2255 N N . GLY A 1 293 ? 47.858 28.914 -5.972 1.00 37.55 293 GLY A N 1
ATOM 2256 C CA . GLY A 1 293 ? 48.240 27.543 -5.662 1.00 33.59 293 GLY A CA 1
ATOM 2257 C C . GLY A 1 293 ? 48.133 26.644 -6.913 1.00 33.34 293 GLY A C 1
ATOM 2258 O O . GLY A 1 293 ? 48.174 27.142 -8.060 1.00 35.12 293 GLY A O 1
ATOM 2259 N N . GLU A 1 294 ? 47.974 25.323 -6.711 1.00 34.18 294 GLU A N 1
ATOM 2260 C CA . GLU A 1 294 ? 48.099 24.418 -7.835 1.00 35.12 294 GLU A CA 1
ATOM 2261 C C . GLU A 1 294 ? 47.239 23.184 -7.632 1.00 31.29 294 GLU A C 1
ATOM 2262 O O . GLU A 1 294 ? 46.509 23.050 -6.652 1.00 32.07 294 GLU A O 1
ATOM 2268 N N . ILE A 1 295 ? 47.265 22.309 -8.621 1.00 30.45 295 ILE A N 1
ATOM 2269 C CA . ILE A 1 295 ? 46.549 21.012 -8.451 1.00 29.31 295 ILE A CA 1
ATOM 2270 C C . ILE A 1 295 ? 47.671 19.988 -8.333 1.00 30.95 295 ILE A C 1
ATOM 2271 O O . ILE A 1 295 ? 48.416 19.731 -9.315 1.00 31.64 295 ILE A O 1
ATOM 2276 N N . ARG A 1 296 ? 47.914 19.464 -7.126 1.00 30.78 296 ARG A N 1
ATOM 2277 C CA . ARG A 1 296 ? 49.093 18.559 -7.030 1.00 31.38 296 ARG A CA 1
ATOM 2278 C C . ARG A 1 296 ? 48.927 17.274 -7.802 1.00 34.34 296 ARG A C 1
ATOM 2279 O O . ARG A 1 296 ? 47.826 16.749 -7.861 1.00 36.98 296 ARG A O 1
ATOM 2287 N N . SER A 1 297 ? 50.020 16.704 -8.326 1.00 33.97 297 SER A N 1
ATOM 2288 C CA . SER A 1 297 ? 49.935 15.345 -8.841 1.00 35.91 297 SER A CA 1
ATOM 2289 C C . SER A 1 297 ? 50.038 14.332 -7.743 1.00 33.26 297 SER A C 1
ATOM 2290 O O . SER A 1 297 ? 49.447 13.241 -7.866 1.00 36.67 297 SER A O 1
ATOM 2293 N N . ASN A 1 298 ? 50.777 14.672 -6.676 1.00 33.52 298 ASN A N 1
ATOM 2294 C CA . ASN A 1 298 ? 51.041 13.798 -5.516 1.00 33.94 298 ASN A CA 1
ATOM 2295 C C . ASN A 1 298 ? 50.776 14.649 -4.276 1.00 32.37 298 ASN A C 1
ATOM 2296 O O . ASN A 1 298 ? 51.382 15.713 -4.105 1.00 33.23 298 ASN A O 1
ATOM 2301 N N . CYS A 1 299 ? 49.827 14.229 -3.423 1.00 30.67 299 CYS A N 1
ATOM 2302 C CA . CYS A 1 299 ? 49.443 15.024 -2.315 1.00 29.79 299 CYS A CA 1
ATOM 2303 C C . CYS A 1 299 ? 50.603 15.367 -1.357 1.00 28.15 299 CYS A C 1
ATOM 2304 O O . CYS A 1 299 ? 50.437 16.296 -0.606 1.00 30.06 299 CYS A O 1
ATOM 2307 N N . ARG A 1 300 ? 51.666 14.557 -1.314 1.00 34.84 300 ARG A N 1
ATOM 2308 C CA . ARG A 1 300 ? 52.738 14.739 -0.335 1.00 33.76 300 ARG A CA 1
ATOM 2309 C C . ARG A 1 300 ? 53.792 15.778 -0.753 1.00 34.11 300 ARG A C 1
ATOM 2310 O O . ARG A 1 300 ? 54.615 16.201 0.060 1.00 35.11 300 ARG A O 1
ATOM 2318 N N . SER A 1 301 ? 53.780 16.170 -2.035 1.00 33.48 301 SER A N 1
ATOM 2319 C CA . SER A 1 301 ? 54.818 17.072 -2.620 1.00 35.85 301 SER A CA 1
ATOM 2320 C C . SER A 1 301 ? 54.243 18.236 -3.391 1.00 36.01 301 SER A C 1
ATOM 2321 O O . SER A 1 301 ? 53.168 18.150 -3.979 1.00 34.69 301 SER A O 1
ATOM 2324 N N . VAL A 1 302 ? 54.989 19.347 -3.430 1.00 34.58 302 VAL A N 1
ATOM 2325 C CA . VAL A 1 302 ? 54.617 20.361 -4.366 1.00 36.02 302 VAL A CA 1
ATOM 2326 C C . VAL A 1 302 ? 55.004 19.918 -5.777 1.00 36.64 302 VAL A C 1
ATOM 2327 O O . VAL A 1 302 ? 55.934 19.114 -5.971 1.00 38.08 302 VAL A O 1
ATOM 2331 N N . ASN A 1 303 ? 54.305 20.433 -6.793 1.00 36.56 303 ASN A N 1
ATOM 2332 C CA . ASN A 1 303 ? 54.641 20.002 -8.143 1.00 38.59 303 ASN A CA 1
ATOM 2333 C C . ASN A 1 303 ? 56.023 20.526 -8.538 1.00 43.63 303 ASN A C 1
ATOM 2334 O O . ASN A 1 303 ? 56.321 21.697 -8.297 1.00 44.75 303 ASN A O 1
ATOM 2339 N N . GLY A 1 304 ? 56.850 19.666 -9.134 1.00 48.66 304 GLY A N 1
ATOM 2340 C CA . GLY A 1 304 ? 58.324 19.975 -9.227 1.00 67.09 304 GLY A CA 1
ATOM 2341 C C . GLY A 1 304 ? 59.182 19.696 -7.950 1.00 74.92 304 GLY A C 1
ATOM 2342 O O . GLY A 1 304 ? 58.797 18.871 -7.093 1.00 78.60 304 GLY A O 1
ATOM 2343 N N A GLY A 1 305 ? 60.301 20.413 -7.766 0.60 81.23 305 GLY A N 1
ATOM 2344 N N B GLY A 1 305 ? 60.362 20.328 -7.908 0.40 75.46 305 GLY A N 1
ATOM 2345 C CA A GLY A 1 305 ? 61.213 20.180 -6.600 0.60 76.68 305 GLY A CA 1
ATOM 2346 C CA B GLY A 1 305 ? 61.343 20.142 -6.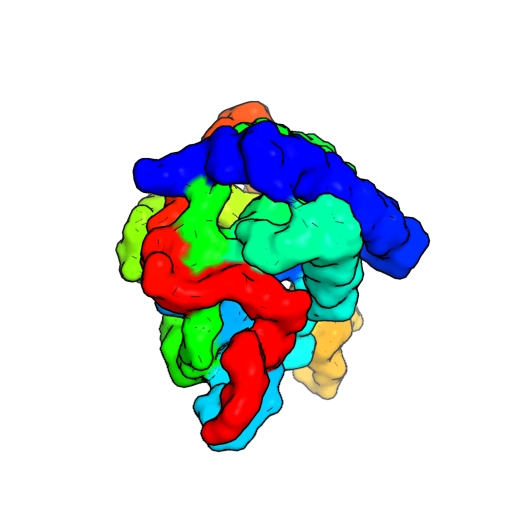827 0.40 70.31 305 GLY A CA 1
ATOM 2347 C C A GLY A 1 305 ? 60.835 20.729 -5.218 0.60 72.96 305 GLY A C 1
ATOM 2348 C C B GLY A 1 305 ? 62.403 21.231 -6.819 0.40 66.83 305 GLY A C 1
ATOM 2349 O O A GLY A 1 305 ? 60.074 21.689 -5.127 0.60 76.96 305 GLY A O 1
ATOM 2350 O O B GLY A 1 305 ? 62.680 21.849 -7.856 0.40 69.45 305 GLY A O 1
ATOM 2351 N N A ALA A 1 306 ? 61.389 20.107 -4.157 0.60 66.72 306 ALA A N 1
ATOM 2352 N N B ALA A 1 306 ? 62.997 21.460 -5.648 0.40 59.80 306 ALA A N 1
ATOM 2353 C CA A ALA A 1 306 ? 61.187 20.430 -2.715 0.60 55.60 306 ALA A CA 1
ATOM 2354 C CA B ALA A 1 306 ? 63.926 22.569 -5.453 0.40 56.94 306 ALA A CA 1
ATOM 2355 C C A ALA A 1 306 ? 59.993 21.288 -2.365 0.60 51.56 306 ALA A C 1
ATOM 2356 C C B ALA A 1 306 ? 63.973 22.979 -3.984 0.40 54.63 306 ALA A C 1
ATOM 2357 O O A ALA A 1 306 ? 59.261 21.021 -1.413 0.60 40.05 306 ALA A O 1
ATOM 2358 O O B ALA A 1 306 ? 64.233 24.140 -3.667 0.40 52.57 306 ALA A O 1
#

Sequence (305 aa):
QLTPTFYRSTCPNVTSSIVRGVIQDALQTDLRIPASLIRLHFHDCFVNGCDGSLLLDNSDDTIEESEKQAAPNNNSARGFDVVDNIKTAVVENACCPGVVSCADILTIAAEQSVWLSGGPSWPVPLGRRDSSLTANRTLANQTLPSPFLTLDQLKTDFSDQGLNTTDLVALSGAHTFGRAQCQFFSQRLYNFSATGSPDPTLNTTLLETLRNICPQGGNGSTITNLDQTTPDAFDNKYFSSNLQTQYGILQTDQELFSTKGANTTAIVTKFSSANQSAFFNSFVASMIKKMGNIGVLTDEGEIRSNCRSVNGGGAA

InterPro domains:
  IPR000823 Plant peroxidase [PR00461] (11-30)
  IPR000823 Plant peroxidase [PR00461] (35-55)
  IPR000823 Plant peroxidase [PR00461] (75-88)
  IPR000823 Plant peroxidase [PR00461] (94-104)
  IPR000823 Plant peroxidase [PR00461] (113-128)
  IPR000823 Plant peroxidase [PR00461] (160-172)
  IPR000823 Plant peroxidase [PR00461] (219-234)
  IPR000823 Plant peroxidase [PR00461] (235-252)
  IPR000823 Plant peroxidase [PR00461] (277-290)
  IPR000823 Plant peroxidase [PTHR31388] (2-302)
  IPR002016 Haem peroxidase [PF00141] (18-267)
  IPR002016 Haem peroxidase [PR00458] (33-47)
  IPR002016 Haem peroxidase [PR00458] (95-112)
  IPR002016 Haem peroxidase [PR00458] (113-125)
  IPR002016 Haem peroxidase [PR00458] (161-176)
  IPR002016 Haem peroxidase [PR00458] (221-236)
  IPR002016 Haem peroxidase [PS50873] (1-303)
  IPR010255 Haem peroxidase superfamily [SSF48113] (1-303)
  IPR019793 Peroxidases heam-ligand binding site [PS00435] (161-171)
  IPR033905 Secretory peroxidase [cd00693] (1-302)

Solvent-accessible surface area: 12704 Å² total

Foldseek 3Di:
DFALCLCCPQQVCLLVLLLVLVVVVCVPPLQLLLLLLVVQLLCQQFLGLALQQQADDDPAADHLCCQVVRPLNRDCSVSLQVSLVSSCVRRNFRAASSQSSLSSNQSSQVVLVADHDRAGGDFHHAQYHDNVSSNVQVDALLDAPVRLQVSQVVQVHHLLLSLLQVLSLLAHKDFQLRAVCQQAQPPNNRHHNVLAQPVLSVVSCVQNPPPDDRRGMDAQQPPRHNHSWLSLLVCLVNSNGRGNNSVNLQPPPPDPSNVSSVVCNVPRVVSSVSNVVSSNSSNGGNGDDDDHGGDSGSHHGPDDD

Organism: Ficus benghalensis (NCBI:txid309271)

B-factor: mean 41.57, std 15.19, range [23.07, 131.82]